Protein AF-A0A842YJS7-F1 (afdb_monomer_lite)

Structure (mmCIF, N/CA/C/O backbone):
data_AF-A0A842YJS7-F1
#
_entry.id   AF-A0A842YJS7-F1
#
loop_
_atom_site.group_PDB
_atom_site.id
_atom_site.type_symbol
_atom_site.label_atom_id
_atom_site.label_alt_id
_atom_site.label_comp_id
_atom_site.label_asym_id
_atom_site.label_entity_id
_atom_site.label_seq_id
_atom_site.pdbx_PDB_ins_code
_atom_site.Cartn_x
_atom_site.Cartn_y
_atom_site.Cartn_z
_atom_site.occupancy
_atom_site.B_iso_or_equiv
_atom_site.auth_seq_id
_atom_site.auth_comp_id
_atom_site.auth_asym_id
_atom_site.auth_atom_id
_atom_site.pdbx_PDB_model_num
ATOM 1 N N . PRO A 1 1 ? -1.637 5.656 -19.787 1.00 61.69 1 PRO A N 1
ATOM 2 C CA . PRO A 1 1 ? -1.629 5.847 -21.258 1.00 61.69 1 PRO A CA 1
ATOM 3 C C . PRO A 1 1 ? -3.018 5.781 -21.948 1.00 61.69 1 PRO A C 1
ATOM 5 O O . PRO A 1 1 ? -3.092 5.383 -23.099 1.00 61.69 1 PRO A O 1
ATOM 8 N N . SER A 1 2 ? -4.132 6.202 -21.321 1.00 63.66 2 SER A N 1
ATOM 9 C CA . SER A 1 2 ? -5.465 6.112 -21.978 1.00 63.66 2 SER A CA 1
ATOM 10 C C . SER A 1 2 ? -5.655 7.046 -23.175 1.00 63.66 2 SER A C 1
ATOM 12 O O . SER A 1 2 ? -6.622 6.888 -23.904 1.00 63.66 2 SER A O 1
ATOM 14 N N . MET A 1 3 ? -4.762 8.022 -23.346 1.00 79.31 3 MET A N 1
ATOM 15 C CA . MET A 1 3 ? -4.783 8.977 -24.457 1.00 79.31 3 MET A CA 1
ATOM 16 C C . MET A 1 3 ? -3.830 8.582 -25.596 1.00 79.31 3 MET A C 1
ATOM 18 O O . MET A 1 3 ? -3.709 9.331 -26.557 1.00 79.31 3 MET A O 1
ATOM 22 N N . MET A 1 4 ? -3.128 7.450 -25.480 1.00 87.06 4 MET A N 1
ATOM 23 C CA . MET A 1 4 ? -2.156 6.988 -26.475 1.00 87.06 4 MET A CA 1
ATOM 24 C C . MET A 1 4 ? -2.766 5.885 -27.329 1.00 87.06 4 MET A C 1
ATOM 26 O O . MET A 1 4 ? -3.434 4.992 -26.806 1.00 87.06 4 MET A O 1
ATOM 30 N N . ASP A 1 5 ? -2.499 5.922 -28.630 1.00 91.44 5 ASP A N 1
ATOM 31 C CA . ASP A 1 5 ? -2.857 4.828 -29.520 1.00 91.44 5 ASP A CA 1
ATOM 32 C C . ASP A 1 5 ? -1.935 3.612 -29.319 1.0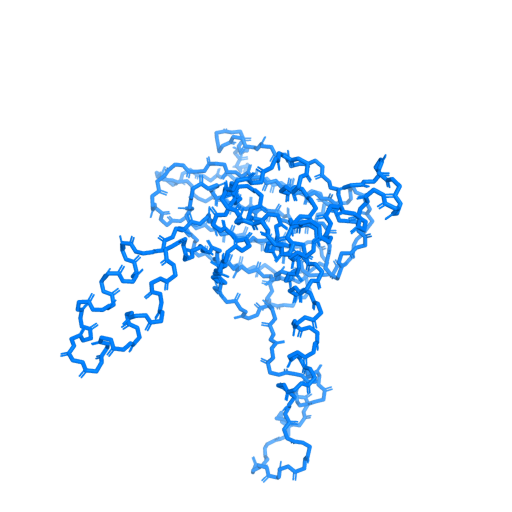0 91.44 5 ASP A C 1
ATOM 34 O O . ASP A 1 5 ? -0.814 3.702 -28.809 1.00 91.44 5 ASP A O 1
ATOM 38 N N . GLU A 1 6 ? -2.414 2.449 -29.750 1.00 91.19 6 GLU A N 1
ATOM 39 C CA . GLU A 1 6 ? -1.717 1.176 -29.579 1.00 91.19 6 GLU A CA 1
ATOM 40 C C . GLU A 1 6 ? -0.332 1.149 -30.245 1.00 91.19 6 GLU A C 1
ATOM 42 O O . GLU A 1 6 ? 0.608 0.567 -29.699 1.00 91.19 6 GLU A O 1
ATOM 47 N N . ARG A 1 7 ? -0.179 1.779 -31.417 1.00 93.00 7 ARG A N 1
ATOM 48 C CA . ARG A 1 7 ? 1.093 1.796 -32.148 1.00 93.00 7 ARG A CA 1
ATOM 49 C C . ARG A 1 7 ? 2.129 2.607 -31.378 1.00 93.00 7 ARG A C 1
ATOM 51 O O . ARG A 1 7 ? 3.265 2.155 -31.252 1.00 93.00 7 ARG A O 1
ATOM 58 N N . THR A 1 8 ? 1.739 3.759 -30.843 1.00 90.75 8 THR A N 1
ATOM 59 C CA . THR A 1 8 ? 2.598 4.593 -29.996 1.00 90.75 8 THR A CA 1
ATOM 60 C C . THR A 1 8 ? 3.054 3.820 -28.762 1.00 90.75 8 THR A C 1
ATOM 62 O O . THR A 1 8 ? 4.254 3.741 -28.497 1.00 90.75 8 THR A O 1
ATOM 65 N N . VAL A 1 9 ? 2.129 3.143 -28.072 1.00 91.31 9 VAL A N 1
ATOM 66 C CA . VAL A 1 9 ? 2.466 2.306 -26.911 1.00 91.31 9 VAL A CA 1
ATOM 67 C C . VAL A 1 9 ? 3.436 1.185 -27.296 1.00 91.31 9 VAL A C 1
ATOM 69 O O . VAL A 1 9 ? 4.464 1.026 -26.642 1.00 91.31 9 VAL A O 1
ATOM 72 N N . ARG A 1 10 ? 3.172 0.438 -28.377 1.00 91.12 10 ARG A N 1
ATOM 73 C CA . ARG A 1 10 ? 4.065 -0.638 -28.844 1.00 91.12 10 ARG A CA 1
ATOM 74 C C . ARG A 1 10 ? 5.460 -0.133 -29.200 1.00 91.12 10 ARG A C 1
ATOM 76 O O . ARG A 1 10 ? 6.440 -0.788 -28.854 1.00 91.12 10 ARG A O 1
ATOM 83 N N . ASN A 1 11 ? 5.554 1.021 -29.854 1.00 91.56 11 ASN A N 1
ATOM 84 C CA . ASN A 1 11 ? 6.838 1.624 -30.198 1.00 91.56 11 ASN A CA 1
ATOM 85 C C . ASN A 1 11 ? 7.625 2.017 -28.946 1.00 91.56 11 ASN A C 1
ATOM 87 O O . ASN A 1 11 ? 8.810 1.709 -28.858 1.00 91.56 11 ASN A O 1
ATOM 91 N N . ILE A 1 12 ? 6.972 2.645 -27.964 1.00 91.12 12 ILE A N 1
ATOM 92 C CA . ILE A 1 12 ? 7.624 3.003 -26.700 1.00 91.12 12 ILE A CA 1
ATOM 93 C C . ILE A 1 12 ? 8.109 1.742 -25.979 1.00 91.12 12 ILE A C 1
ATOM 95 O O . ILE A 1 12 ? 9.259 1.690 -25.555 1.00 91.12 12 ILE A O 1
ATOM 99 N N . ILE A 1 13 ? 7.285 0.692 -25.916 1.00 90.81 13 ILE A N 1
ATOM 100 C CA . ILE A 1 13 ? 7.682 -0.600 -25.337 1.00 90.81 13 ILE A CA 1
ATOM 101 C C . ILE A 1 13 ? 8.908 -1.173 -26.046 1.00 90.81 13 ILE A C 1
ATOM 103 O O . ILE A 1 13 ? 9.869 -1.546 -25.378 1.00 90.81 13 ILE A O 1
ATOM 107 N N . GLY A 1 14 ? 8.894 -1.221 -27.380 1.00 89.62 14 GLY A N 1
ATOM 108 C CA . GLY A 1 14 ? 10.017 -1.726 -28.170 1.00 89.62 14 GLY A CA 1
ATOM 109 C C . GLY A 1 14 ? 11.302 -0.934 -27.929 1.00 89.62 14 GLY A C 1
ATOM 110 O O . GLY A 1 14 ? 12.355 -1.525 -27.712 1.00 89.62 14 GLY A O 1
ATOM 111 N N . ASN A 1 15 ? 11.209 0.395 -27.883 1.00 88.12 15 ASN A N 1
ATOM 112 C CA . ASN A 1 15 ? 12.355 1.267 -27.627 1.00 88.12 15 ASN A CA 1
ATOM 113 C C . ASN A 1 15 ? 12.903 1.102 -26.203 1.00 88.12 15 ASN A C 1
ATOM 115 O O . ASN A 1 15 ? 14.118 1.090 -26.011 1.00 88.12 15 ASN A O 1
ATOM 119 N N . MET A 1 16 ? 12.030 0.919 -25.208 1.00 88.69 16 MET A N 1
ATOM 120 C CA . MET A 1 16 ? 12.446 0.687 -23.822 1.00 88.69 16 MET A CA 1
ATOM 121 C C . MET A 1 16 ? 13.248 -0.610 -23.642 1.00 88.69 16 MET A C 1
ATOM 123 O O . MET A 1 16 ? 14.004 -0.700 -22.684 1.00 88.69 16 MET A O 1
ATOM 127 N N . MET A 1 17 ? 13.136 -1.593 -24.545 1.00 85.50 17 MET A N 1
ATOM 128 C CA . MET A 1 17 ? 13.903 -2.848 -24.452 1.00 85.50 17 MET A CA 1
ATOM 129 C C . MET A 1 17 ? 15.410 -2.662 -24.672 1.00 85.50 17 MET A C 1
ATOM 131 O O . MET A 1 17 ? 16.195 -3.505 -24.250 1.00 85.50 17 MET A O 1
ATOM 135 N N . VAL A 1 18 ? 15.820 -1.587 -25.348 1.00 85.94 18 VAL A N 1
ATOM 136 C CA . VAL A 1 18 ? 17.231 -1.314 -25.681 1.00 85.94 18 VAL A CA 1
ATOM 137 C C . VAL A 1 18 ? 17.772 -0.061 -24.992 1.00 85.94 18 VAL A C 1
ATOM 139 O O . VAL A 1 18 ? 18.934 0.297 -25.181 1.00 85.94 18 VAL A O 1
ATOM 142 N N . LYS A 1 19 ? 16.936 0.618 -24.201 1.00 82.31 19 LYS A N 1
ATOM 143 C CA . LYS A 1 19 ? 17.258 1.875 -23.529 1.00 82.31 19 LYS A CA 1
ATOM 144 C C . LYS A 1 19 ? 17.461 1.637 -22.026 1.00 82.31 19 LYS A C 1
ATOM 146 O O . LYS A 1 19 ? 16.646 0.944 -21.420 1.00 82.31 19 LYS A O 1
ATOM 151 N N . PRO A 1 20 ? 18.488 2.229 -21.391 1.00 77.94 20 PRO A N 1
ATOM 152 C CA . PRO A 1 20 ? 18.634 2.172 -19.939 1.00 77.94 20 PRO A CA 1
ATOM 153 C C . PRO A 1 20 ? 17.402 2.741 -19.219 1.00 77.94 20 PRO A C 1
ATOM 155 O O . PRO A 1 20 ? 16.927 3.829 -19.547 1.00 77.94 20 PRO A O 1
ATOM 158 N N . HIS A 1 21 ? 16.907 2.043 -18.191 1.00 76.19 21 HIS A N 1
ATOM 159 C CA . HIS A 1 21 ? 15.712 2.454 -17.433 1.00 76.19 21 HIS A CA 1
ATOM 160 C C . HIS A 1 21 ? 15.866 3.783 -16.670 1.00 76.19 21 HIS A C 1
ATOM 162 O O . HIS A 1 21 ? 14.875 4.376 -16.245 1.00 76.19 21 HIS A O 1
ATOM 168 N N . GLN A 1 22 ? 17.101 4.261 -16.516 1.00 72.19 22 GLN A N 1
ATOM 169 C CA . GLN A 1 22 ? 17.441 5.514 -15.840 1.00 72.19 22 GLN A CA 1
ATOM 170 C C . GLN A 1 22 ? 17.095 6.744 -16.700 1.00 72.19 22 GLN A C 1
ATOM 172 O O . GLN A 1 22 ? 16.747 7.792 -16.162 1.00 72.19 22 GLN A O 1
ATOM 177 N N . ASP A 1 23 ? 17.097 6.591 -18.030 1.00 81.81 23 ASP A N 1
ATOM 178 C CA . ASP A 1 23 ? 16.984 7.692 -19.000 1.00 81.81 23 ASP A CA 1
ATOM 179 C C . ASP A 1 23 ? 15.566 7.848 -19.575 1.00 81.81 23 ASP A C 1
ATOM 181 O O . ASP A 1 23 ? 15.361 8.437 -20.645 1.00 81.81 23 ASP A O 1
ATOM 185 N N . LEU A 1 24 ? 14.569 7.261 -18.911 1.00 85.06 24 LEU A N 1
ATOM 186 C CA . LEU A 1 24 ? 13.194 7.256 -19.398 1.00 85.06 24 LEU A CA 1
ATOM 187 C C . LEU A 1 24 ? 12.530 8.629 -19.236 1.00 85.06 24 LEU A C 1
ATOM 189 O O . LEU A 1 24 ? 12.589 9.250 -18.172 1.00 85.06 24 LEU A O 1
ATOM 193 N N . SER A 1 25 ? 11.843 9.075 -20.287 1.00 88.56 25 SER A N 1
ATOM 194 C CA . SER A 1 25 ? 10.969 10.247 -20.245 1.00 88.56 25 SER A CA 1
ATOM 195 C C . SER A 1 25 ? 9.771 9.996 -19.323 1.00 88.56 25 SER A C 1
ATOM 197 O O . SER A 1 25 ? 9.425 8.852 -19.026 1.00 88.56 25 SER A O 1
ATOM 199 N N . SER A 1 26 ? 9.075 11.053 -18.898 1.00 85.56 26 SER A N 1
ATOM 200 C CA . SER A 1 26 ? 7.866 10.909 -18.073 1.00 85.56 26 SER A CA 1
ATOM 201 C C . SER A 1 26 ? 6.790 10.043 -18.744 1.00 85.56 26 SER A C 1
ATOM 203 O O . SER A 1 26 ? 6.075 9.306 -18.072 1.00 85.56 26 SER A O 1
ATOM 205 N N . GLU A 1 27 ? 6.690 10.098 -20.073 1.00 87.19 27 GLU A N 1
ATOM 206 C CA . GLU A 1 27 ? 5.759 9.277 -20.849 1.00 87.19 27 GLU A CA 1
ATOM 207 C C . GLU A 1 27 ? 6.151 7.792 -20.824 1.00 87.19 27 GLU A C 1
ATOM 209 O O . GLU A 1 27 ? 5.322 6.919 -20.552 1.00 87.19 27 GLU A O 1
ATOM 214 N N . GLU A 1 28 ? 7.437 7.511 -21.038 1.00 89.00 28 GLU A N 1
ATOM 215 C CA . GLU A 1 28 ? 7.998 6.161 -20.980 1.00 89.00 28 GLU A CA 1
ATOM 216 C C . GLU A 1 28 ? 7.846 5.567 -19.574 1.00 89.00 28 GLU A C 1
ATOM 218 O O . GLU A 1 28 ? 7.410 4.423 -19.436 1.00 89.00 28 GLU A O 1
ATOM 223 N N . LYS A 1 29 ? 8.090 6.358 -18.519 1.00 87.50 29 LYS A N 1
ATOM 224 C CA . LYS A 1 29 ? 7.873 5.945 -17.124 1.00 87.50 29 LYS A CA 1
ATOM 225 C C . LYS A 1 29 ? 6.417 5.584 -16.848 1.00 87.50 29 LYS A C 1
ATOM 227 O O . LYS A 1 29 ? 6.166 4.551 -16.232 1.00 87.50 29 LYS A O 1
ATOM 232 N N . GLN A 1 30 ? 5.449 6.354 -17.355 1.00 87.44 30 GLN A N 1
ATOM 233 C CA . GLN A 1 30 ? 4.025 6.018 -17.213 1.00 87.44 30 GLN A CA 1
ATOM 234 C C . GLN A 1 30 ? 3.665 4.683 -17.876 1.00 87.44 30 GLN A C 1
ATOM 236 O O . GLN A 1 30 ? 2.828 3.935 -17.352 1.00 87.44 30 GLN A O 1
ATOM 241 N N . ILE A 1 31 ? 4.270 4.381 -19.029 1.00 90.44 31 ILE A N 1
ATOM 242 C CA . ILE A 1 31 ? 4.088 3.100 -19.717 1.00 90.44 31 ILE A CA 1
ATOM 243 C C . ILE A 1 31 ? 4.780 1.977 -18.939 1.00 90.44 31 ILE A C 1
ATOM 245 O O . ILE A 1 31 ? 4.143 0.953 -18.696 1.00 90.44 31 ILE A O 1
ATOM 249 N N . GLN A 1 32 ? 6.014 2.177 -18.469 1.00 89.88 32 GLN A N 1
ATOM 250 C CA . GLN A 1 32 ? 6.734 1.215 -17.630 1.00 89.88 32 GLN A CA 1
ATOM 251 C C . GLN A 1 32 ? 5.931 0.863 -16.371 1.00 89.88 32 GLN A C 1
ATOM 253 O O . GLN A 1 32 ? 5.714 -0.312 -16.094 1.00 89.88 32 GLN A O 1
ATOM 258 N N . SER A 1 33 ? 5.399 1.868 -15.673 1.00 89.31 33 SER A N 1
ATOM 259 C CA . SER A 1 33 ? 4.490 1.719 -14.531 1.00 89.31 33 SER A CA 1
ATOM 260 C C . SER A 1 33 ? 3.266 0.852 -14.866 1.00 89.31 33 SER A C 1
ATOM 262 O O . SER A 1 33 ? 2.845 0.005 -14.079 1.00 89.31 33 SER A O 1
ATOM 264 N N . ALA A 1 34 ? 2.666 1.047 -16.047 1.00 90.44 34 ALA A N 1
ATOM 265 C CA . ALA A 1 34 ? 1.511 0.263 -16.485 1.00 90.44 34 ALA A CA 1
ATOM 266 C C . ALA A 1 34 ? 1.870 -1.196 -16.791 1.00 90.44 34 ALA A C 1
ATOM 268 O O . ALA A 1 34 ? 1.122 -2.092 -16.406 1.00 90.44 34 ALA A O 1
ATOM 269 N N . ILE A 1 35 ? 3.018 -1.426 -17.428 1.00 91.50 35 ILE A N 1
ATOM 270 C CA . ILE A 1 35 ? 3.537 -2.771 -17.701 1.00 91.50 35 ILE A CA 1
ATOM 271 C C . ILE A 1 35 ? 3.872 -3.479 -16.394 1.00 91.50 35 ILE A C 1
ATOM 273 O O . ILE A 1 35 ? 3.469 -4.621 -16.214 1.00 91.50 35 ILE A O 1
ATOM 277 N N . ALA A 1 36 ? 4.559 -2.802 -15.472 1.00 92.50 36 ALA A N 1
ATOM 278 C CA . ALA A 1 36 ? 4.919 -3.347 -14.170 1.00 92.50 36 ALA A CA 1
ATOM 279 C C . ALA A 1 36 ? 3.675 -3.785 -13.393 1.00 92.50 36 ALA A C 1
ATOM 281 O O . ALA A 1 36 ? 3.638 -4.906 -12.889 1.00 92.50 36 ALA A O 1
ATOM 282 N N . ARG A 1 37 ? 2.625 -2.949 -13.369 1.00 92.44 37 ARG A N 1
ATOM 283 C CA . ARG A 1 37 ? 1.347 -3.308 -12.741 1.00 92.44 37 ARG A CA 1
ATOM 284 C C . ARG A 1 37 ? 0.781 -4.615 -13.287 1.00 92.44 37 ARG A C 1
ATOM 286 O O . ARG A 1 37 ? 0.440 -5.503 -12.512 1.00 92.44 37 ARG A O 1
ATOM 293 N N . GLU A 1 38 ? 0.697 -4.733 -14.608 1.00 92.94 38 GLU A N 1
ATOM 294 C CA . GLU A 1 38 ? 0.109 -5.908 -15.251 1.00 92.94 38 GLU A CA 1
ATOM 295 C C . GLU A 1 38 ? 0.992 -7.151 -15.107 1.00 92.94 38 GLU A C 1
ATOM 297 O O . GLU A 1 38 ? 0.498 -8.227 -14.777 1.00 92.94 38 GLU A O 1
ATOM 302 N N . ALA A 1 39 ? 2.308 -7.002 -15.264 1.00 94.19 39 ALA A N 1
ATOM 303 C CA . ALA A 1 39 ? 3.264 -8.088 -15.100 1.00 94.19 39 ALA A CA 1
ATOM 304 C C . ALA A 1 39 ? 3.248 -8.650 -13.670 1.00 94.19 39 ALA A C 1
ATOM 306 O O . ALA A 1 39 ? 3.222 -9.867 -13.493 1.00 94.19 39 ALA A O 1
ATOM 307 N N . ILE A 1 40 ? 3.210 -7.784 -12.649 1.00 95.12 40 ILE A N 1
ATOM 308 C CA . ILE A 1 40 ? 3.112 -8.205 -11.245 1.00 95.12 40 ILE A CA 1
ATOM 309 C C . ILE A 1 40 ? 1.764 -8.881 -10.985 1.00 95.12 40 ILE A C 1
ATOM 311 O O . ILE A 1 40 ? 1.737 -9.950 -10.376 1.00 95.12 40 ILE A O 1
ATOM 315 N N . ARG A 1 41 ? 0.658 -8.311 -11.482 1.00 93.62 41 ARG A N 1
ATOM 316 C CA . ARG A 1 41 ? -0.685 -8.895 -11.339 1.00 93.62 41 ARG A CA 1
ATOM 317 C C . ARG A 1 41 ? -0.733 -10.313 -11.913 1.00 93.62 41 ARG A C 1
ATOM 319 O O . ARG A 1 41 ? -1.096 -11.252 -11.208 1.00 93.62 41 ARG A O 1
ATOM 326 N N . MET A 1 42 ? -0.288 -10.484 -13.160 1.00 94.38 42 MET A N 1
ATOM 327 C CA . MET A 1 42 ? -0.182 -11.795 -13.808 1.00 94.38 42 MET A CA 1
ATOM 328 C C . MET A 1 42 ? 0.758 -12.737 -13.048 1.00 94.38 42 MET A C 1
ATOM 330 O O . MET A 1 42 ? 0.465 -13.922 -12.904 1.00 94.38 42 MET A O 1
ATOM 334 N N . GLY A 1 43 ? 1.882 -12.220 -12.548 1.00 93.81 43 GLY A N 1
ATOM 335 C CA . GLY A 1 43 ? 2.839 -12.977 -11.748 1.00 93.81 43 GLY A CA 1
ATOM 336 C C . GLY A 1 43 ? 2.219 -13.534 -10.468 1.00 93.81 43 GLY A C 1
ATOM 337 O O . GLY A 1 43 ? 2.386 -14.718 -10.183 1.00 93.81 43 GLY A O 1
ATOM 338 N N . VAL A 1 44 ? 1.456 -12.722 -9.731 1.00 90.81 44 VAL A N 1
ATOM 339 C CA . VAL A 1 44 ? 0.738 -13.157 -8.524 1.00 90.81 44 VAL A CA 1
ATOM 340 C C . VAL A 1 44 ? -0.337 -14.179 -8.858 1.00 90.81 44 VAL A C 1
ATOM 342 O O . VAL A 1 44 ? -0.420 -15.196 -8.173 1.00 90.81 44 VAL A O 1
ATOM 345 N N . ASP A 1 45 ? -1.135 -13.949 -9.900 1.00 89.81 45 ASP A N 1
ATOM 346 C CA . ASP A 1 45 ? -2.185 -14.887 -10.307 1.00 89.81 45 ASP A CA 1
ATOM 347 C C . ASP A 1 45 ? -1.586 -16.253 -10.676 1.00 89.81 45 ASP A C 1
ATOM 349 O O . ASP A 1 45 ? -2.033 -17.289 -10.178 1.00 89.81 45 ASP A O 1
ATOM 353 N N . ASN A 1 46 ? -0.493 -16.262 -11.442 1.00 90.75 46 ASN A N 1
ATOM 354 C CA . ASN A 1 46 ? 0.253 -17.481 -11.748 1.00 90.75 46 ASN A CA 1
ATOM 355 C C . ASN A 1 46 ? 0.867 -18.110 -10.488 1.00 90.75 46 ASN A C 1
ATOM 357 O O . ASN A 1 46 ? 0.822 -19.330 -10.317 1.00 90.75 46 ASN A O 1
ATOM 361 N N . HIS A 1 47 ? 1.415 -17.305 -9.573 1.00 89.12 47 HIS A N 1
ATOM 362 C CA . HIS A 1 47 ? 1.994 -17.820 -8.335 1.00 89.12 47 HIS A CA 1
ATOM 363 C C . HIS A 1 47 ? 0.930 -18.446 -7.430 1.00 89.12 47 HIS A C 1
ATOM 365 O O . HIS A 1 47 ? 1.206 -19.471 -6.819 1.00 89.12 47 HIS A O 1
ATOM 371 N N . LYS A 1 48 ? -0.304 -17.924 -7.401 1.00 87.88 48 LYS A N 1
ATOM 372 C CA . LYS A 1 48 ? -1.427 -18.539 -6.671 1.00 87.88 48 LYS A CA 1
ATOM 373 C C . LYS A 1 48 ? -1.756 -19.938 -7.189 1.00 87.88 48 LYS A C 1
ATOM 375 O O . LYS A 1 48 ? -2.071 -20.813 -6.384 1.00 87.88 48 LYS A O 1
ATOM 380 N N . VAL A 1 49 ? -1.638 -20.157 -8.502 1.00 85.81 49 VAL A N 1
ATOM 381 C CA . VAL A 1 49 ? -1.819 -21.475 -9.135 1.00 85.81 49 VAL A CA 1
ATOM 382 C C . VAL A 1 49 ? -0.702 -22.441 -8.724 1.00 85.81 49 VAL A C 1
ATOM 384 O O . VAL A 1 49 ? -0.981 -23.591 -8.377 1.00 85.81 49 VAL A O 1
ATOM 387 N N . ILE A 1 50 ? 0.553 -21.979 -8.725 1.00 85.19 50 ILE A N 1
ATOM 388 C CA . ILE A 1 50 ? 1.728 -22.801 -8.382 1.00 85.19 50 ILE A CA 1
ATOM 389 C C . ILE A 1 50 ? 1.777 -23.106 -6.883 1.00 85.19 50 ILE A C 1
ATOM 391 O O . ILE A 1 50 ? 1.915 -24.260 -6.491 1.00 85.19 50 ILE A O 1
ATOM 395 N N . ALA A 1 51 ? 1.624 -22.084 -6.043 1.00 82.06 51 ALA A N 1
ATOM 396 C CA . ALA A 1 51 ? 1.560 -22.175 -4.587 1.00 82.06 51 ALA A CA 1
ATOM 397 C C . ALA A 1 51 ? 0.187 -22.687 -4.112 1.00 82.06 51 ALA A C 1
ATOM 399 O O . ALA A 1 51 ? -0.359 -22.231 -3.105 1.00 82.06 51 ALA A O 1
ATOM 400 N N . SER A 1 52 ? -0.397 -23.622 -4.858 1.00 76.25 52 SER A N 1
ATOM 401 C CA . SER A 1 52 ? -1.552 -24.389 -4.421 1.00 76.25 52 SER A CA 1
ATOM 402 C C . SER A 1 52 ? -1.099 -25.494 -3.467 1.00 76.25 52 SER A C 1
ATOM 404 O O . SER A 1 52 ? 0.020 -26.007 -3.546 1.00 76.25 52 SER A O 1
ATOM 406 N N . ARG A 1 53 ? -1.953 -25.858 -2.505 1.00 62.38 53 ARG A N 1
ATOM 407 C CA . ARG A 1 53 ? -1.663 -27.010 -1.640 1.00 62.38 53 ARG A CA 1
ATOM 408 C C . ARG A 1 53 ? -1.630 -28.285 -2.492 1.00 62.38 53 ARG A C 1
ATOM 410 O O . ARG A 1 53 ? -2.457 -28.446 -3.390 1.00 62.38 53 ARG A O 1
ATOM 417 N N . LEU A 1 54 ? -0.698 -29.198 -2.192 1.00 57.69 54 LEU A N 1
ATOM 418 C CA . LEU A 1 54 ? -0.601 -30.505 -2.855 1.00 57.69 54 LEU A CA 1
ATOM 419 C C . LEU A 1 54 ? -1.965 -31.209 -2.819 1.00 57.69 54 LEU A C 1
ATOM 421 O O . LEU A 1 54 ? -2.470 -31.562 -1.751 1.00 57.69 54 LEU A O 1
ATOM 425 N N . LYS A 1 55 ? -2.561 -31.434 -3.993 1.00 53.34 55 LYS A N 1
ATOM 426 C CA . LYS A 1 55 ? -3.774 -32.243 -4.126 1.00 53.34 55 LYS A CA 1
ATOM 427 C C . LYS A 1 55 ? -3.415 -33.700 -3.802 1.00 53.34 55 LYS A C 1
ATOM 429 O O . LYS A 1 55 ? -2.740 -34.342 -4.596 1.00 53.34 55 LYS A O 1
ATOM 434 N N . GLY A 1 56 ? -3.852 -34.212 -2.646 1.00 53.06 56 GLY A N 1
ATOM 435 C CA . GLY A 1 56 ? -3.779 -35.647 -2.320 1.00 53.06 56 GLY A CA 1
ATOM 436 C C . GLY A 1 56 ? -2.863 -36.077 -1.167 1.00 53.06 56 GLY A C 1
ATOM 437 O O . GLY A 1 56 ? -2.740 -37.277 -0.941 1.00 53.06 56 GLY A O 1
ATOM 438 N N . VAL A 1 57 ? -2.252 -35.164 -0.404 1.00 49.50 57 VAL A N 1
ATOM 439 C CA . VAL A 1 57 ? -1.518 -35.556 0.817 1.00 49.50 57 VAL A CA 1
ATOM 440 C C . VAL A 1 57 ? -2.511 -35.759 1.967 1.00 49.50 57 VAL A C 1
ATOM 442 O O . VAL A 1 57 ? -3.198 -34.825 2.381 1.00 49.50 57 VAL A O 1
ATOM 445 N N . VAL A 1 58 ? -2.602 -36.991 2.472 1.00 46.66 58 VAL A N 1
ATOM 446 C CA . VAL A 1 58 ? -3.368 -37.335 3.677 1.00 46.66 58 VAL A CA 1
ATOM 447 C C . VAL A 1 58 ? -2.534 -36.929 4.892 1.00 46.66 58 VAL A C 1
ATOM 449 O O . VAL A 1 58 ? -1.611 -37.638 5.273 1.00 46.66 58 VAL A O 1
ATOM 452 N N . LEU A 1 59 ? -2.822 -35.763 5.465 1.00 50.88 59 LEU A N 1
ATOM 453 C CA . LEU A 1 59 ? -2.335 -35.380 6.793 1.00 50.88 59 LEU A CA 1
ATOM 454 C C . LEU A 1 59 ? -3.341 -35.887 7.839 1.00 50.88 59 LEU A C 1
ATOM 456 O O . LEU A 1 59 ? -4.545 -35.854 7.574 1.00 50.88 59 LEU A O 1
ATOM 460 N N . ASP A 1 60 ? -2.848 -36.395 8.974 1.00 47.94 60 ASP A N 1
ATOM 461 C CA . ASP A 1 60 ? -3.653 -36.895 10.101 1.00 47.94 60 ASP A CA 1
ATOM 462 C C . ASP A 1 60 ? -4.739 -35.882 10.495 1.00 47.94 60 ASP A C 1
ATOM 464 O O . ASP A 1 60 ? -4.461 -34.694 10.656 1.00 47.94 60 ASP A O 1
ATOM 468 N N . ARG A 1 61 ? -5.999 -36.334 10.569 1.00 55.47 61 ARG A N 1
ATOM 469 C CA . ARG A 1 61 ? -7.175 -35.453 10.444 1.00 55.47 61 ARG A CA 1
ATOM 470 C C . ARG A 1 61 ? -7.881 -35.173 11.769 1.00 55.47 61 ARG A C 1
ATOM 472 O O . ARG A 1 61 ? -8.321 -36.108 12.438 1.00 55.47 61 ARG A O 1
ATOM 479 N N . THR A 1 62 ? -8.165 -33.895 12.034 1.00 60.53 62 THR A N 1
ATOM 480 C CA . THR A 1 62 ? -9.358 -33.475 12.791 1.00 60.53 62 THR A CA 1
ATOM 481 C C . THR A 1 62 ? -10.432 -32.921 11.841 1.00 60.53 62 THR A C 1
ATOM 483 O O . THR A 1 62 ? -10.125 -32.447 10.748 1.00 60.53 62 THR A O 1
ATOM 486 N N . LEU A 1 63 ? -11.717 -33.006 12.217 1.00 56.84 63 LEU A N 1
ATOM 487 C CA . LEU A 1 63 ? -12.848 -32.551 11.383 1.00 56.84 63 LEU A CA 1
ATOM 488 C C . LEU A 1 63 ? -12.765 -31.057 11.014 1.00 56.84 63 LEU A C 1
ATOM 490 O O . LEU A 1 63 ? -13.223 -30.682 9.938 1.00 56.84 63 LEU A O 1
ATOM 494 N N . SER A 1 64 ? -12.163 -30.224 11.869 1.00 57.53 64 SER A N 1
ATOM 495 C CA . SER A 1 64 ? -11.975 -28.789 11.609 1.00 57.53 64 SER A CA 1
ATOM 496 C C . SER A 1 64 ? -11.037 -28.522 10.432 1.00 57.53 64 SER A C 1
ATOM 498 O O . SER A 1 64 ? -11.341 -27.679 9.590 1.00 57.53 64 SER A O 1
ATOM 500 N N . ASP A 1 65 ? -9.954 -29.294 10.309 1.00 55.50 65 ASP A N 1
ATOM 501 C CA . ASP A 1 65 ? -8.955 -29.098 9.252 1.00 55.50 65 ASP A CA 1
ATOM 502 C C . ASP A 1 65 ? -9.539 -29.344 7.853 1.00 55.50 65 ASP A C 1
ATOM 504 O O . ASP A 1 65 ? -9.106 -28.734 6.877 1.00 55.50 65 ASP A O 1
ATOM 508 N N . MET A 1 66 ? -10.558 -30.207 7.748 1.00 53.62 66 MET A N 1
ATOM 509 C CA . MET A 1 66 ? -11.229 -30.519 6.482 1.00 53.62 66 MET A CA 1
ATOM 510 C C . MET A 1 66 ? -12.109 -29.371 5.967 1.00 53.62 66 MET A C 1
ATOM 512 O O . MET A 1 66 ? -12.239 -29.216 4.752 1.00 53.62 66 MET A O 1
ATOM 516 N N . PHE A 1 67 ? -12.702 -28.566 6.855 1.00 54.81 67 PHE A N 1
ATOM 517 C CA . PHE A 1 67 ? -13.524 -27.417 6.456 1.00 54.81 67 PHE A CA 1
ATOM 518 C C . PHE A 1 67 ? -12.664 -26.234 5.997 1.00 54.81 67 PHE A C 1
ATOM 520 O O . PHE A 1 67 ? -12.962 -25.638 4.962 1.00 54.81 67 PHE A O 1
ATOM 527 N N . ASP A 1 68 ? -11.555 -25.955 6.685 1.00 53.22 68 ASP A N 1
ATOM 528 C CA . ASP A 1 68 ? -10.618 -24.895 6.288 1.00 53.22 68 ASP A CA 1
ATOM 529 C C . ASP A 1 68 ? -9.937 -25.200 4.941 1.00 53.22 68 ASP A C 1
ATOM 531 O O . ASP A 1 68 ? -9.662 -24.299 4.145 1.00 53.22 68 ASP A O 1
ATOM 535 N N . GLN A 1 69 ? -9.707 -26.482 4.635 1.00 46.53 69 GLN A N 1
ATOM 536 C CA . GLN A 1 69 ? -9.084 -26.920 3.381 1.00 46.53 69 GLN A CA 1
ATOM 537 C C . GLN A 1 69 ? -9.984 -26.742 2.146 1.00 46.53 69 GLN A C 1
ATOM 539 O O . GLN A 1 69 ? -9.470 -26.683 1.029 1.00 46.53 69 GLN A O 1
ATOM 544 N N . ALA A 1 70 ? -11.306 -26.652 2.325 1.00 52.38 70 ALA A N 1
ATOM 545 C CA . ALA A 1 70 ? -12.253 -26.428 1.234 1.00 52.38 70 ALA A CA 1
ATOM 546 C C . ALA A 1 70 ? -12.332 -24.954 0.791 1.00 52.38 70 ALA A C 1
ATOM 548 O O . ALA A 1 70 ? -12.840 -24.678 -0.295 1.00 52.38 70 ALA A O 1
ATOM 549 N N . LEU A 1 71 ? -11.850 -24.016 1.616 1.00 54.12 71 LEU A N 1
ATOM 550 C CA . LEU A 1 71 ? -12.121 -22.584 1.453 1.00 54.12 71 LEU A CA 1
ATOM 551 C C . LEU A 1 71 ? -11.025 -21.805 0.706 1.00 54.12 71 LEU A C 1
ATOM 553 O O . LEU A 1 71 ? -11.356 -20.860 -0.003 1.00 54.12 71 LEU A O 1
ATOM 557 N N . GLU A 1 72 ? -9.747 -22.192 0.796 1.00 59.50 72 GLU A N 1
ATOM 558 C CA . GLU A 1 72 ? -8.634 -21.397 0.239 1.00 59.50 72 GLU A CA 1
ATOM 559 C C . GLU A 1 72 ? -7.747 -22.227 -0.718 1.00 59.50 72 GLU A C 1
ATOM 561 O O . GLU A 1 72 ? -6.949 -23.059 -0.273 1.00 59.50 72 GLU A O 1
ATOM 566 N N . PRO A 1 73 ? -7.846 -22.024 -2.049 1.00 69.38 73 PRO A N 1
ATOM 567 C CA . PRO A 1 73 ? -7.175 -22.859 -3.055 1.00 69.38 73 PRO A CA 1
ATOM 568 C C . PRO A 1 73 ? -5.654 -22.641 -3.146 1.00 69.38 73 PRO A C 1
ATOM 570 O O . PRO A 1 73 ? -4.958 -23.394 -3.832 1.00 69.38 73 PRO A O 1
ATOM 573 N N . THR A 1 74 ? -5.123 -21.622 -2.469 1.00 82.00 74 THR A N 1
ATOM 574 C CA . THR A 1 74 ? -3.720 -21.205 -2.531 1.00 82.00 74 THR A CA 1
ATOM 575 C C . THR A 1 74 ? -3.169 -20.902 -1.138 1.00 82.00 74 THR A C 1
ATOM 577 O O . THR A 1 74 ? -3.901 -20.522 -0.229 1.00 82.00 74 THR A O 1
ATOM 580 N N . LEU A 1 75 ? -1.856 -21.062 -0.961 1.00 83.19 75 LEU A N 1
ATOM 581 C CA . LEU A 1 75 ? -1.143 -20.640 0.248 1.00 83.19 75 LEU A CA 1
ATOM 582 C C . LEU A 1 75 ? -0.980 -19.114 0.334 1.00 83.19 75 LEU A C 1
ATOM 584 O O . LEU A 1 75 ? -0.651 -18.594 1.400 1.00 83.19 75 LEU A O 1
ATOM 588 N N . ILE A 1 76 ? -1.201 -18.396 -0.770 1.00 86.50 76 ILE A N 1
ATOM 589 C CA . ILE A 1 76 ? -1.065 -16.941 -0.840 1.00 86.50 76 ILE A CA 1
ATOM 590 C C . ILE A 1 76 ? -2.373 -16.284 -0.406 1.00 86.50 76 ILE A C 1
ATOM 592 O O . ILE A 1 76 ? -3.326 -16.197 -1.180 1.00 86.50 76 ILE A O 1
ATOM 596 N N . ASN A 1 77 ? -2.394 -15.749 0.810 1.00 90.00 77 ASN A N 1
ATOM 597 C CA . ASN A 1 77 ? -3.550 -15.050 1.353 1.00 90.00 77 ASN A CA 1
ATOM 598 C C . ASN A 1 77 ? -3.203 -13.581 1.627 1.00 90.00 77 ASN A C 1
ATOM 600 O O . ASN A 1 77 ? -2.506 -13.282 2.594 1.00 90.00 77 ASN A O 1
ATOM 604 N N . MET A 1 78 ? -3.723 -12.671 0.796 1.00 92.25 78 MET A N 1
ATOM 605 C CA . MET A 1 78 ? -3.445 -11.235 0.923 1.00 92.25 78 MET A CA 1
ATOM 606 C C . MET A 1 78 ? -3.970 -10.634 2.226 1.00 92.25 78 MET A C 1
ATOM 608 O O . MET A 1 78 ? -3.336 -9.726 2.739 1.00 92.25 78 MET A O 1
ATOM 612 N N . MET A 1 79 ? -5.054 -11.169 2.803 1.00 94.12 79 MET A N 1
ATOM 613 C CA . MET A 1 79 ? -5.602 -10.713 4.091 1.00 94.12 79 MET A CA 1
ATOM 614 C C . MET A 1 79 ? -4.634 -10.969 5.249 1.00 94.12 79 MET A C 1
ATOM 616 O O . MET A 1 79 ? -4.657 -10.276 6.262 1.00 94.12 79 MET A O 1
ATOM 620 N N . ARG A 1 80 ? -3.775 -11.984 5.109 1.00 91.69 80 ARG A N 1
ATOM 621 C CA . ARG A 1 80 ? -2.773 -12.363 6.111 1.00 91.69 80 ARG A CA 1
ATOM 622 C C . ARG A 1 80 ? -1.371 -11.842 5.788 1.00 91.69 80 ARG A C 1
ATOM 624 O O . ARG A 1 80 ? -0.466 -12.028 6.603 1.00 91.69 80 ARG A O 1
ATOM 631 N N . THR A 1 81 ? -1.175 -11.218 4.628 1.00 94.44 81 THR A N 1
ATOM 632 C CA . THR A 1 81 ? 0.110 -10.647 4.219 1.00 94.44 81 THR A CA 1
ATOM 633 C C . THR A 1 81 ? 0.354 -9.344 4.972 1.00 94.44 81 THR A C 1
ATOM 635 O O . THR A 1 81 ? -0.248 -8.315 4.682 1.00 94.44 81 THR A O 1
ATOM 638 N N . GLN A 1 82 ? 1.270 -9.388 5.937 1.00 94.75 82 GLN A N 1
ATOM 639 C CA . GLN A 1 82 ? 1.586 -8.238 6.792 1.00 94.75 82 GLN A CA 1
ATOM 640 C C . GLN A 1 82 ? 2.567 -7.260 6.144 1.00 94.75 82 GLN A C 1
ATOM 642 O O . GLN A 1 82 ? 2.623 -6.105 6.547 1.00 94.75 82 GLN A O 1
ATOM 647 N N . LEU A 1 83 ? 3.351 -7.715 5.164 1.00 95.19 83 LEU A N 1
ATOM 648 C CA . LEU A 1 83 ? 4.438 -6.934 4.589 1.00 95.19 83 LEU A CA 1
ATOM 649 C C . LEU A 1 83 ? 4.624 -7.256 3.106 1.00 95.19 83 LEU A C 1
ATOM 651 O O . LEU A 1 83 ? 4.612 -8.419 2.702 1.00 95.19 83 LEU A O 1
ATOM 655 N N . VAL A 1 84 ? 4.837 -6.211 2.312 1.00 96.88 84 VAL A N 1
ATOM 656 C CA . VAL A 1 84 ? 5.167 -6.272 0.887 1.00 96.88 84 VAL A CA 1
ATOM 657 C C . VAL A 1 84 ? 6.391 -5.402 0.630 1.00 96.88 84 VAL A C 1
ATOM 659 O O . VAL A 1 84 ? 6.443 -4.258 1.076 1.00 96.88 84 VAL A O 1
ATOM 662 N N . ILE A 1 85 ? 7.352 -5.924 -0.135 1.00 95.81 85 ILE A N 1
ATOM 663 C CA . ILE A 1 85 ? 8.535 -5.178 -0.582 1.00 95.81 85 ILE A CA 1
ATOM 664 C C . ILE A 1 85 ? 8.531 -5.110 -2.110 1.00 95.81 85 ILE A C 1
ATOM 666 O O . ILE A 1 85 ? 8.614 -6.142 -2.776 1.00 95.81 85 ILE A O 1
ATOM 670 N N . GLY A 1 86 ? 8.448 -3.902 -2.665 1.00 95.19 86 GLY A N 1
ATOM 671 C CA . GLY A 1 86 ? 8.700 -3.643 -4.080 1.00 95.19 86 GLY A CA 1
ATOM 672 C C . GLY A 1 86 ? 10.201 -3.619 -4.357 1.00 95.19 86 GLY A C 1
ATOM 673 O O . GLY A 1 86 ? 10.942 -2.877 -3.719 1.00 95.19 86 GLY A O 1
ATOM 674 N N . LYS A 1 87 ? 10.662 -4.440 -5.300 1.00 92.38 87 LYS A N 1
ATOM 675 C CA . LYS A 1 87 ? 12.078 -4.571 -5.661 1.00 92.38 87 LYS A CA 1
ATOM 676 C C . LYS A 1 87 ? 12.247 -4.641 -7.176 1.00 92.38 87 LYS A C 1
ATOM 678 O O . LYS A 1 87 ? 11.404 -5.217 -7.864 1.00 92.38 87 LYS A O 1
ATOM 683 N N . GLY A 1 88 ? 13.373 -4.131 -7.667 1.00 88.94 88 GLY A N 1
ATOM 684 C CA . GLY A 1 88 ? 13.803 -4.239 -9.057 1.00 88.94 88 GLY A CA 1
ATOM 685 C C . GLY A 1 88 ? 13.641 -2.934 -9.824 1.00 88.94 88 GLY A C 1
ATOM 686 O O . GLY A 1 88 ? 13.074 -1.960 -9.331 1.00 88.94 88 GLY A O 1
ATOM 687 N N . ASP A 1 89 ? 14.129 -2.932 -11.060 1.00 85.19 89 ASP A N 1
ATOM 688 C CA . ASP A 1 89 ? 14.275 -1.732 -11.894 1.00 85.19 89 ASP A CA 1
ATOM 689 C C . ASP A 1 89 ? 12.952 -0.995 -12.142 1.00 85.19 89 ASP A C 1
ATOM 691 O O . ASP A 1 89 ? 12.936 0.219 -12.331 1.00 85.19 89 ASP A O 1
ATOM 695 N N . ALA A 1 90 ? 11.829 -1.720 -12.079 1.00 85.06 90 ALA A N 1
ATOM 696 C CA . ALA A 1 90 ? 10.487 -1.156 -12.179 1.00 85.06 90 ALA A CA 1
ATOM 697 C C . ALA A 1 90 ? 10.136 -0.183 -11.041 1.00 85.06 90 ALA A C 1
ATOM 699 O O . ALA A 1 90 ? 9.227 0.617 -11.217 1.00 85.06 90 ALA A O 1
ATOM 700 N N . PHE A 1 91 ? 10.825 -0.251 -9.898 1.00 90.88 91 PHE A N 1
ATOM 701 C CA . PHE A 1 91 ? 10.636 0.654 -8.760 1.00 90.88 91 PHE A CA 1
ATOM 702 C C . PHE A 1 91 ? 11.758 1.693 -8.647 1.00 90.88 91 PHE A C 1
ATOM 704 O O . PHE A 1 91 ? 11.520 2.787 -8.151 1.00 90.88 91 PHE A O 1
ATOM 711 N N . GLN A 1 92 ? 12.964 1.396 -9.142 1.00 87.38 92 GLN A N 1
ATOM 712 C CA . GLN A 1 92 ? 14.112 2.312 -9.061 1.00 87.38 92 GLN A CA 1
ATOM 713 C C . GLN A 1 92 ? 13.925 3.602 -9.870 1.00 87.38 92 GLN A C 1
ATOM 715 O O . GLN A 1 92 ? 14.412 4.660 -9.483 1.00 87.38 92 GLN A O 1
ATOM 720 N N . SE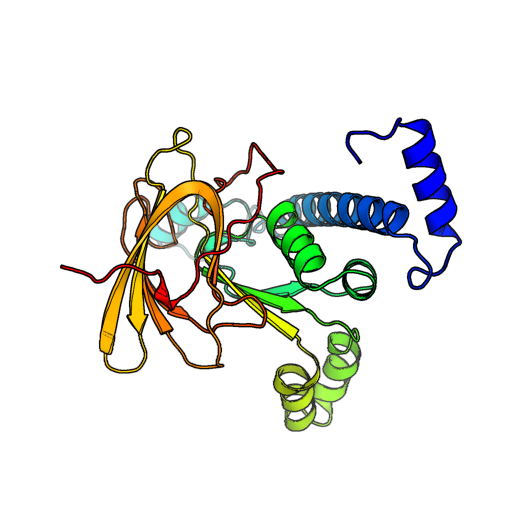R A 1 93 ? 13.247 3.514 -11.017 1.00 82.19 93 SER A N 1
ATOM 721 C CA . SER A 1 93 ? 13.041 4.649 -11.926 1.00 82.19 93 SER A CA 1
ATOM 722 C C . SER A 1 93 ? 11.821 5.512 -11.575 1.00 82.19 93 SER A C 1
ATOM 724 O O . SER A 1 93 ? 11.626 6.568 -12.195 1.00 82.19 93 SER A O 1
ATOM 726 N N . GLN A 1 94 ? 11.004 5.056 -10.621 1.00 87.56 94 GLN A N 1
ATOM 727 C CA . GLN A 1 94 ? 9.702 5.617 -10.261 1.00 87.56 94 GLN A CA 1
ATOM 728 C C . GLN A 1 94 ? 9.797 6.441 -8.976 1.00 87.56 94 GLN A C 1
ATOM 730 O O . GLN A 1 94 ? 10.650 6.194 -8.122 1.00 87.56 94 GLN A O 1
ATOM 735 N N . THR A 1 95 ? 8.893 7.403 -8.800 1.00 90.94 95 THR A N 1
ATOM 736 C CA . THR A 1 95 ? 8.745 8.061 -7.497 1.00 90.94 95 THR A CA 1
ATOM 737 C C . THR A 1 95 ? 8.146 7.106 -6.459 1.00 90.94 95 THR A C 1
ATOM 739 O O . THR A 1 95 ? 7.658 6.013 -6.770 1.00 90.94 95 THR A O 1
ATOM 742 N N . VAL A 1 96 ? 8.160 7.528 -5.195 1.00 92.44 96 VAL A N 1
ATOM 743 C CA . VAL A 1 96 ? 7.538 6.791 -4.087 1.00 92.44 96 VAL A CA 1
ATOM 744 C C . VAL A 1 96 ? 6.030 6.618 -4.311 1.00 92.44 96 VAL A C 1
ATOM 746 O O . VAL A 1 96 ? 5.487 5.539 -4.083 1.00 92.44 96 VAL A O 1
ATOM 749 N N . GLU A 1 97 ? 5.354 7.650 -4.810 1.00 92.50 97 GLU A N 1
ATOM 750 C CA . GLU A 1 97 ? 3.923 7.642 -5.112 1.00 92.50 97 GLU A CA 1
ATOM 751 C C . GLU A 1 97 ? 3.606 6.736 -6.305 1.00 92.50 97 GLU A C 1
ATOM 753 O O . GLU A 1 97 ? 2.664 5.946 -6.252 1.00 92.50 97 GLU A O 1
ATOM 758 N N . GLU A 1 98 ? 4.407 6.804 -7.371 1.00 91.94 98 GLU A N 1
ATOM 759 C CA . GLU A 1 98 ? 4.265 5.920 -8.533 1.00 91.94 98 GLU A CA 1
ATOM 760 C C . GLU A 1 98 ? 4.454 4.452 -8.130 1.00 91.94 98 GLU A C 1
ATOM 762 O O . GLU A 1 98 ? 3.638 3.596 -8.481 1.00 91.94 98 GLU A O 1
ATOM 767 N N . SER A 1 99 ? 5.471 4.174 -7.313 1.00 95.19 99 SER A N 1
ATOM 768 C CA . SER A 1 99 ? 5.743 2.847 -6.757 1.00 95.19 99 SER A CA 1
ATOM 769 C C . SER A 1 99 ? 4.606 2.338 -5.870 1.00 95.19 99 SER A C 1
ATOM 771 O O . SER A 1 99 ? 4.203 1.180 -6.002 1.00 95.19 99 SER A O 1
ATOM 773 N N . LEU A 1 100 ? 4.040 3.196 -5.011 1.00 95.81 100 LEU A N 1
ATOM 774 C CA . LEU A 1 100 ? 2.852 2.864 -4.224 1.00 95.81 100 LEU A CA 1
ATOM 775 C C . LEU A 1 100 ? 1.706 2.428 -5.144 1.00 95.81 100 LEU A C 1
ATOM 777 O O . LEU A 1 100 ? 1.109 1.374 -4.925 1.00 95.81 100 LEU A O 1
ATOM 781 N N . MET A 1 101 ? 1.423 3.201 -6.195 1.00 94.44 101 MET A N 1
ATOM 782 C CA . MET A 1 101 ? 0.354 2.873 -7.139 1.00 94.44 101 MET A CA 1
ATOM 783 C C . MET A 1 101 ? 0.617 1.562 -7.881 1.00 94.44 101 MET A C 1
ATOM 785 O O . MET A 1 101 ? -0.316 0.789 -8.092 1.00 94.44 101 MET A O 1
ATOM 789 N N . ILE A 1 102 ? 1.871 1.270 -8.247 1.00 95.06 102 ILE A N 1
ATOM 790 C CA . ILE A 1 102 ? 2.236 -0.032 -8.817 1.00 95.06 102 ILE A CA 1
ATOM 791 C C . ILE A 1 102 ? 1.857 -1.155 -7.847 1.00 95.06 102 ILE A C 1
ATOM 793 O O . ILE A 1 102 ? 1.162 -2.088 -8.253 1.00 95.06 102 ILE A O 1
ATOM 797 N N . LEU A 1 103 ? 2.270 -1.067 -6.579 1.00 96.62 103 LEU A N 1
ATOM 798 C CA . LEU A 1 103 ? 2.013 -2.105 -5.575 1.00 96.62 103 LEU A CA 1
ATOM 799 C C . LEU A 1 103 ? 0.515 -2.286 -5.296 1.00 96.62 103 LEU A C 1
ATOM 801 O O . LEU A 1 103 ? 0.021 -3.412 -5.341 1.00 96.62 103 LEU A O 1
ATOM 805 N N . LEU A 1 104 ? -0.221 -1.200 -5.047 1.00 95.94 104 LEU A N 1
ATOM 806 C CA . LEU A 1 104 ? -1.641 -1.271 -4.688 1.00 95.94 104 LEU A CA 1
ATOM 807 C C . LEU A 1 104 ? -2.518 -1.824 -5.817 1.00 95.94 104 LEU A C 1
ATOM 809 O O . LEU A 1 104 ? -3.450 -2.589 -5.555 1.00 95.94 104 LEU A O 1
ATOM 813 N N . ASP A 1 105 ? -2.244 -1.426 -7.059 1.00 94.50 105 ASP A N 1
ATOM 814 C CA . ASP A 1 105 ? -3.069 -1.804 -8.209 1.00 94.50 105 ASP A CA 1
ATOM 815 C C . ASP A 1 105 ? -2.750 -3.220 -8.703 1.00 94.50 105 ASP A C 1
ATOM 817 O O . ASP A 1 105 ? -3.634 -3.913 -9.209 1.00 94.50 105 ASP A O 1
ATOM 821 N N . SER A 1 106 ? -1.497 -3.659 -8.559 1.00 94.19 106 SER A N 1
ATOM 822 C CA . SER A 1 106 ? -1.074 -4.990 -9.003 1.00 94.19 106 SER A CA 1
ATOM 823 C C . SER A 1 106 ? -1.361 -6.082 -7.981 1.00 94.19 106 SER A C 1
ATOM 825 O O . SER A 1 106 ? -1.915 -7.121 -8.339 1.00 94.19 106 SER A O 1
ATOM 827 N N . LEU A 1 107 ? -1.008 -5.852 -6.712 1.00 94.88 107 LEU A N 1
ATOM 828 C CA . LEU A 1 107 ? -1.118 -6.856 -5.652 1.00 94.88 107 LEU A CA 1
ATOM 829 C C . LEU A 1 107 ? -2.495 -6.866 -5.003 1.00 94.88 107 LEU A C 1
ATOM 831 O O . LEU A 1 107 ? -2.920 -7.913 -4.517 1.00 94.88 107 LEU A O 1
ATOM 835 N N . GLN A 1 108 ? -3.172 -5.714 -4.999 1.00 94.81 108 GLN A N 1
ATOM 836 C CA . GLN A 1 108 ? -4.465 -5.529 -4.347 1.00 94.81 108 GLN A CA 1
ATOM 837 C C . GLN A 1 108 ? -4.464 -6.056 -2.900 1.00 94.81 108 GLN A C 1
ATOM 839 O O . GLN A 1 108 ? -5.231 -6.974 -2.588 1.00 94.81 108 GLN A O 1
ATOM 844 N N . PRO A 1 109 ? -3.581 -5.530 -2.025 1.00 95.75 109 PRO A N 1
ATOM 845 C CA . PRO A 1 109 ? -3.504 -5.989 -0.644 1.00 95.75 109 PRO A CA 1
ATOM 846 C C . PRO A 1 109 ? -4.858 -5.824 0.057 1.00 95.75 109 PRO A C 1
ATOM 848 O O . PRO A 1 109 ? -5.653 -4.946 -0.286 1.00 95.75 109 PRO A O 1
ATOM 851 N N . THR A 1 110 ? -5.113 -6.681 1.040 1.00 96.56 110 THR A N 1
ATOM 852 C CA . THR A 1 110 ? -6.318 -6.649 1.879 1.00 96.56 110 THR A CA 1
ATOM 853 C C . THR A 1 110 ? -5.915 -6.760 3.340 1.00 96.56 110 THR A C 1
ATOM 855 O O . THR A 1 110 ? -4.926 -7.417 3.643 1.00 96.56 110 THR A O 1
ATOM 858 N N . GLY A 1 111 ? -6.696 -6.187 4.249 1.00 97.12 111 GLY A N 1
ATOM 859 C CA . GLY A 1 111 ? -6.347 -6.138 5.665 1.00 97.12 111 GLY A CA 1
ATOM 860 C C . GLY A 1 111 ? -5.399 -4.980 5.958 1.00 97.12 111 GLY A C 1
ATOM 861 O O . GLY A 1 111 ? -5.590 -3.876 5.444 1.00 97.12 111 GLY A O 1
ATOM 862 N N . VAL A 1 112 ? -4.401 -5.236 6.801 1.00 97.81 112 VAL A N 1
ATOM 863 C CA 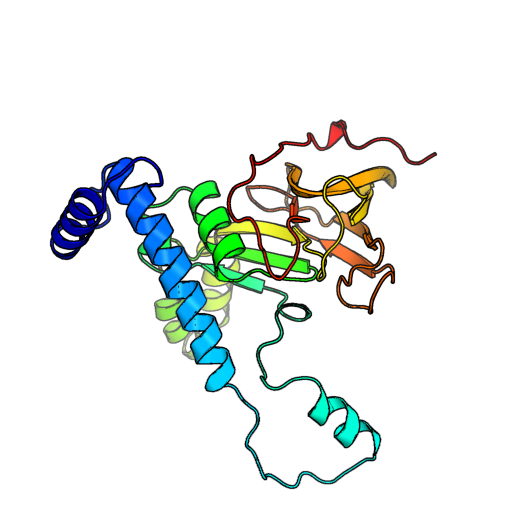. VAL A 1 112 ? -3.382 -4.262 7.206 1.00 97.81 112 VAL A CA 1
ATOM 864 C C . VAL A 1 112 ? -2.015 -4.760 6.745 1.00 97.81 112 VAL A C 1
ATOM 866 O O . VAL A 1 112 ? -1.540 -5.796 7.211 1.00 97.81 112 VAL A O 1
ATOM 869 N N . THR A 1 113 ? -1.386 -4.024 5.830 1.00 97.94 113 THR A N 1
ATOM 870 C CA . THR A 1 113 ? -0.143 -4.433 5.163 1.00 97.94 113 THR A CA 1
ATOM 871 C C . THR A 1 113 ? 0.853 -3.281 5.125 1.00 97.94 113 THR A C 1
ATOM 873 O O . THR A 1 113 ? 0.564 -2.212 4.592 1.00 97.94 113 THR A O 1
ATOM 876 N N . GLU A 1 114 ? 2.058 -3.498 5.638 1.00 97.25 114 GLU A N 1
ATOM 877 C CA . GLU A 1 114 ? 3.168 -2.561 5.494 1.00 97.25 114 GLU A CA 1
ATOM 878 C C . GLU A 1 114 ? 3.783 -2.656 4.093 1.00 97.25 114 GLU A C 1
ATOM 880 O O . GLU A 1 114 ? 4.058 -3.746 3.584 1.00 97.25 114 GLU A O 1
ATOM 885 N N . LEU A 1 115 ? 4.018 -1.504 3.468 1.00 97.69 115 LEU A N 1
ATOM 886 C CA . LEU A 1 115 ? 4.586 -1.408 2.128 1.00 97.69 115 LEU A CA 1
ATOM 887 C C . LEU A 1 115 ? 5.990 -0.811 2.191 1.00 97.69 115 LEU A C 1
ATOM 889 O O . LEU A 1 115 ? 6.191 0.276 2.735 1.00 97.69 115 LEU A O 1
ATOM 893 N N . TYR A 1 116 ? 6.947 -1.507 1.589 1.00 96.56 116 TYR A N 1
ATOM 894 C CA . TYR A 1 116 ? 8.351 -1.118 1.516 1.00 96.56 116 TYR A CA 1
ATOM 895 C C . TYR A 1 116 ? 8.859 -1.126 0.077 1.00 96.56 116 TYR A C 1
ATOM 897 O O . TYR A 1 116 ? 8.301 -1.813 -0.780 1.00 96.56 116 TYR A O 1
ATOM 905 N N . LEU A 1 117 ? 9.966 -0.427 -0.166 1.00 96.12 117 LEU A N 1
ATOM 906 C CA . LEU A 1 117 ? 10.796 -0.593 -1.357 1.00 96.12 117 LEU A CA 1
ATOM 907 C C . LEU A 1 117 ? 12.209 -1.046 -0.973 1.00 96.12 117 LEU A C 1
ATOM 909 O O . LEU A 1 117 ? 12.725 -0.640 0.064 1.00 96.12 117 LEU A O 1
ATOM 913 N N . ASP A 1 118 ? 12.833 -1.850 -1.832 1.00 94.94 118 ASP A N 1
ATOM 914 C CA . ASP A 1 118 ? 14.275 -2.142 -1.851 1.00 94.94 118 ASP A CA 1
ATOM 915 C C . ASP A 1 118 ? 14.897 -1.407 -3.055 1.00 94.94 118 ASP A C 1
ATOM 917 O O . ASP A 1 118 ? 15.117 -2.020 -4.108 1.00 94.94 118 ASP A O 1
ATOM 921 N N . PRO A 1 119 ? 15.100 -0.076 -2.961 1.00 88.19 119 PRO A N 1
ATOM 922 C CA . PRO A 1 119 ? 15.496 0.749 -4.101 1.00 88.19 119 PRO A CA 1
ATOM 923 C C . PRO A 1 119 ? 16.906 0.431 -4.605 1.00 88.19 119 PRO A C 1
ATOM 925 O O . PRO A 1 119 ? 17.194 0.637 -5.777 1.00 88.19 119 PRO A O 1
ATOM 928 N N . GLU A 1 120 ? 17.787 -0.113 -3.766 1.00 87.56 120 GLU A N 1
ATOM 929 C CA . GLU A 1 120 ? 19.170 -0.442 -4.140 1.00 87.56 120 GLU A CA 1
ATOM 930 C C . GLU A 1 120 ? 19.371 -1.938 -4.441 1.00 87.56 120 GLU A C 1
ATOM 932 O O . GLU A 1 120 ? 20.491 -2.385 -4.678 1.00 87.56 120 GLU A O 1
ATOM 937 N N . ASN A 1 121 ? 18.289 -2.728 -4.471 1.00 89.56 121 ASN A N 1
ATOM 938 C CA . ASN A 1 121 ? 18.311 -4.179 -4.695 1.00 89.56 121 ASN A CA 1
ATOM 939 C C . ASN A 1 121 ? 19.198 -4.964 -3.702 1.00 89.56 121 ASN A C 1
ATOM 941 O O . ASN A 1 121 ? 19.703 -6.050 -4.021 1.00 89.56 121 ASN A O 1
ATOM 945 N N . MET A 1 122 ? 19.351 -4.458 -2.478 1.00 91.50 122 MET A N 1
ATOM 946 C CA . MET A 1 122 ? 20.298 -4.962 -1.481 1.00 91.50 122 MET A CA 1
ATOM 947 C C . MET A 1 122 ? 19.852 -6.257 -0.801 1.00 91.50 122 MET A C 1
ATOM 949 O O . MET A 1 122 ? 20.683 -6.954 -0.218 1.00 91.50 122 MET A O 1
ATOM 953 N N . SER A 1 123 ? 18.584 -6.656 -0.926 1.00 90.38 123 SER A N 1
ATOM 954 C CA . SER A 1 123 ? 18.087 -7.917 -0.346 1.00 90.38 123 SER A CA 1
ATOM 955 C C . SER A 1 123 ? 18.881 -9.160 -0.775 1.00 90.38 123 SER A C 1
ATOM 957 O O . SER A 1 123 ? 19.122 -10.037 0.051 1.00 90.38 123 SER A O 1
ATOM 959 N N . ALA A 1 124 ? 19.319 -9.256 -2.039 1.00 89.31 124 ALA A N 1
ATOM 960 C CA . ALA A 1 124 ? 20.061 -10.429 -2.521 1.00 89.31 124 ALA A CA 1
ATOM 961 C C . ALA A 1 124 ? 21.527 -10.447 -2.029 1.00 89.31 124 ALA A C 1
ATOM 963 O O . ALA A 1 124 ? 21.928 -11.453 -1.437 1.00 89.31 124 ALA A O 1
ATOM 964 N N . PRO A 1 125 ? 22.315 -9.361 -2.176 1.00 91.06 125 PRO A N 1
ATOM 965 C CA . PRO A 1 125 ? 23.640 -9.270 -1.560 1.00 91.06 125 PRO A CA 1
ATOM 966 C C . PRO A 1 125 ? 23.628 -9.496 -0.041 1.00 91.06 125 PRO A C 1
ATOM 968 O O . PRO A 1 125 ? 24.451 -10.256 0.472 1.00 91.06 125 PRO A O 1
ATOM 971 N N . LEU A 1 126 ? 22.676 -8.897 0.684 1.00 92.81 126 LEU A N 1
ATOM 972 C CA . LEU A 1 126 ? 22.567 -9.060 2.139 1.00 92.81 126 LEU A CA 1
ATOM 973 C C . LEU A 1 126 ? 22.123 -10.473 2.531 1.00 92.81 126 LEU A C 1
ATOM 975 O O . LEU A 1 126 ? 22.579 -10.990 3.549 1.00 92.81 126 LEU A O 1
ATOM 979 N N . GLY A 1 127 ? 21.316 -11.139 1.701 1.00 91.50 127 GLY A N 1
ATOM 980 C CA . GLY A 1 127 ? 20.983 -12.553 1.870 1.00 91.50 127 GLY A CA 1
ATOM 981 C C . GLY A 1 127 ? 22.218 -13.460 1.867 1.00 91.50 127 GLY A C 1
ATOM 982 O O . GLY A 1 127 ? 22.308 -14.368 2.690 1.00 91.50 127 GLY A O 1
ATOM 983 N N . ASN A 1 128 ? 23.212 -13.171 1.022 1.00 92.50 128 ASN A N 1
ATOM 984 C CA . ASN A 1 128 ? 24.490 -13.893 1.039 1.00 92.50 128 ASN A CA 1
ATOM 985 C C . ASN A 1 128 ? 25.306 -13.601 2.310 1.00 92.50 128 ASN A C 1
ATOM 987 O O . ASN A 1 128 ? 25.953 -14.500 2.849 1.00 92.50 128 ASN A O 1
ATOM 991 N N . LEU A 1 129 ? 25.256 -12.364 2.817 1.00 93.38 129 LEU A N 1
ATOM 992 C CA . LEU A 1 129 ? 25.989 -11.957 4.021 1.00 93.38 129 LEU A CA 1
ATOM 993 C C . LEU A 1 129 ? 25.460 -12.626 5.303 1.00 93.38 129 LEU A C 1
ATOM 995 O O . LEU A 1 129 ? 26.233 -12.811 6.243 1.00 93.38 129 LEU A O 1
ATOM 999 N N . ILE A 1 130 ? 24.185 -13.041 5.345 1.00 93.31 130 ILE A N 1
ATOM 1000 C CA . ILE A 1 130 ? 23.548 -13.640 6.536 1.00 93.31 130 ILE A CA 1
ATOM 1001 C C . ILE A 1 130 ? 24.344 -14.818 7.117 1.00 93.31 130 ILE A C 1
ATOM 1003 O O . ILE A 1 130 ? 24.395 -14.970 8.338 1.00 93.31 130 ILE A O 1
ATOM 1007 N N . ASN A 1 131 ? 24.973 -15.639 6.271 1.00 91.94 131 ASN A N 1
ATOM 1008 C CA . ASN A 1 131 ? 25.723 -16.820 6.714 1.00 91.94 131 ASN A CA 1
ATOM 1009 C C . ASN A 1 131 ? 27.072 -16.482 7.370 1.00 91.94 131 ASN A C 1
ATOM 1011 O O . ASN A 1 131 ? 27.651 -17.332 8.043 1.00 91.94 131 ASN A O 1
ATOM 1015 N N . HIS A 1 132 ? 27.571 -15.260 7.175 1.00 94.94 132 HIS A N 1
ATOM 1016 C CA . HIS A 1 132 ? 28.855 -14.798 7.701 1.00 94.94 132 HIS A CA 1
ATOM 1017 C C . HIS A 1 132 ? 28.674 -13.818 8.861 1.00 94.94 132 HIS A C 1
ATOM 1019 O O . HIS A 1 132 ? 29.328 -13.955 9.891 1.00 94.94 132 HIS A O 1
ATOM 1025 N N . ASP A 1 133 ? 27.766 -12.854 8.706 1.00 95.69 133 ASP A N 1
ATOM 1026 C CA . ASP A 1 133 ? 27.432 -11.873 9.733 1.00 95.69 133 ASP A CA 1
ATOM 1027 C C . ASP A 1 133 ? 25.943 -11.518 9.667 1.00 95.69 133 ASP A C 1
ATOM 1029 O O . ASP A 1 133 ? 25.512 -10.519 9.084 1.00 95.69 133 ASP A O 1
ATOM 1033 N N . LYS A 1 134 ? 25.138 -12.368 10.307 1.00 95.88 134 LYS A N 1
ATOM 1034 C CA . LYS A 1 134 ? 23.685 -12.204 10.386 1.00 95.88 134 LYS A CA 1
ATOM 1035 C C . LYS A 1 134 ? 23.271 -10.874 11.014 1.00 95.88 134 LYS A C 1
ATOM 1037 O O . LYS A 1 134 ? 22.255 -10.313 10.611 1.00 95.88 134 LYS A O 1
ATOM 1042 N N . LYS A 1 135 ? 24.010 -10.389 12.017 1.00 95.62 135 LYS A N 1
ATOM 1043 C CA . LYS A 1 135 ? 23.637 -9.175 12.750 1.00 95.62 135 LYS A CA 1
ATOM 1044 C C . LYS A 1 135 ? 23.785 -7.957 11.847 1.00 95.62 135 LYS A C 1
ATOM 1046 O O . LYS A 1 135 ? 22.839 -7.183 11.732 1.00 95.62 135 LYS A O 1
ATOM 1051 N N . THR A 1 136 ? 24.931 -7.830 11.185 1.00 93.88 136 THR A N 1
ATOM 1052 C CA . THR A 1 136 ? 25.190 -6.728 10.253 1.00 93.88 136 THR A CA 1
ATOM 1053 C C . THR A 1 136 ? 24.277 -6.813 9.034 1.00 93.88 136 THR A C 1
ATOM 1055 O O . THR A 1 136 ? 23.700 -5.803 8.642 1.00 93.88 136 THR A O 1
ATOM 1058 N N . ALA A 1 137 ? 24.069 -8.010 8.473 1.00 94.44 137 ALA A N 1
ATOM 1059 C CA . ALA A 1 137 ? 23.161 -8.193 7.342 1.00 94.44 137 ALA A CA 1
ATOM 1060 C C . ALA A 1 137 ? 21.732 -7.731 7.665 1.00 94.44 137 ALA A C 1
ATOM 1062 O O . ALA A 1 137 ? 21.114 -7.033 6.862 1.00 94.44 137 ALA A O 1
ATOM 1063 N N . LEU A 1 138 ? 21.221 -8.092 8.847 1.00 92.19 138 LEU A N 1
ATOM 1064 C CA . LEU A 1 138 ? 19.879 -7.706 9.266 1.00 92.19 138 LEU A CA 1
ATOM 1065 C C . LEU A 1 138 ? 19.777 -6.202 9.544 1.00 92.19 138 LEU A C 1
ATOM 1067 O O . LEU A 1 138 ? 18.829 -5.588 9.070 1.00 92.19 138 LEU A O 1
ATOM 1071 N N . ASP A 1 139 ? 20.746 -5.611 10.250 1.00 93.69 139 ASP A N 1
ATOM 1072 C CA . ASP A 1 139 ? 20.761 -4.170 10.544 1.00 93.69 139 ASP A CA 1
ATOM 1073 C C . ASP A 1 139 ? 20.797 -3.324 9.265 1.00 93.69 139 ASP A C 1
ATOM 1075 O O . ASP A 1 139 ? 19.989 -2.409 9.098 1.00 93.69 139 ASP A O 1
ATOM 1079 N N . LEU A 1 140 ? 21.678 -3.675 8.321 1.00 93.19 140 LEU A N 1
ATOM 1080 C CA . LEU A 1 140 ? 21.736 -3.018 7.017 1.00 93.19 140 LEU A CA 1
ATOM 1081 C C . LEU A 1 140 ? 20.404 -3.161 6.280 1.00 93.19 140 LEU A C 1
ATOM 1083 O O . LEU A 1 140 ? 19.866 -2.171 5.788 1.00 93.19 140 LEU A O 1
ATOM 1087 N N . PHE A 1 141 ? 19.829 -4.365 6.256 1.00 91.56 141 PHE A N 1
ATOM 1088 C CA . PHE A 1 141 ? 18.588 -4.582 5.528 1.00 91.56 141 PHE A CA 1
ATOM 1089 C C . PHE A 1 141 ? 17.433 -3.769 6.117 1.00 91.56 141 PHE A C 1
ATOM 1091 O O . PHE A 1 141 ? 16.782 -3.017 5.396 1.00 91.56 141 PHE A O 1
ATOM 1098 N N . THR A 1 142 ? 17.195 -3.865 7.427 1.00 86.31 142 THR A N 1
ATOM 1099 C CA . THR A 1 142 ? 16.014 -3.252 8.049 1.00 86.31 142 THR A CA 1
ATOM 1100 C C . THR A 1 142 ? 16.142 -1.747 8.238 1.00 86.31 142 THR A C 1
ATOM 1102 O O . THR A 1 142 ? 15.132 -1.053 8.166 1.00 86.31 142 THR A O 1
ATOM 1105 N N . ASN A 1 143 ? 17.353 -1.236 8.488 1.00 87.38 143 ASN A N 1
ATOM 1106 C CA . ASN A 1 143 ? 17.556 0.158 8.901 1.00 87.38 143 ASN A CA 1
ATOM 1107 C C . ASN A 1 143 ? 18.228 1.033 7.835 1.00 87.38 143 ASN A C 1
ATOM 1109 O O . ASN A 1 143 ? 18.295 2.252 8.018 1.00 87.38 143 ASN A O 1
ATOM 1113 N N . ARG A 1 144 ? 18.781 0.443 6.764 1.00 86.38 144 ARG A N 1
ATOM 1114 C CA . ARG A 1 144 ? 19.549 1.179 5.741 1.00 86.38 144 ARG A CA 1
ATOM 1115 C C . ARG A 1 144 ? 19.080 0.939 4.315 1.00 86.38 144 ARG A C 1
ATOM 1117 O O . ARG A 1 144 ? 19.183 1.855 3.512 1.00 86.38 144 ARG A O 1
ATOM 1124 N N . SER A 1 145 ? 18.593 -0.258 4.000 1.00 91.62 145 SER A N 1
ATOM 1125 C CA . SER A 1 145 ? 18.301 -0.640 2.614 1.00 91.62 145 SER A CA 1
ATOM 1126 C C . SER A 1 145 ? 16.826 -0.594 2.233 1.00 91.62 145 SER A C 1
ATOM 1128 O O . SER A 1 145 ? 16.521 -0.666 1.047 1.00 91.62 145 SER A O 1
ATOM 1130 N N . LEU A 1 146 ? 15.914 -0.505 3.205 1.00 93.81 146 LEU A N 1
ATOM 1131 C CA . LEU A 1 146 ? 14.480 -0.481 2.941 1.00 93.81 146 LEU A CA 1
ATOM 1132 C C . LEU A 1 146 ? 13.879 0.907 3.133 1.00 93.81 146 LEU A C 1
ATOM 1134 O O . LEU A 1 146 ? 14.052 1.557 4.163 1.00 93.81 146 LEU A O 1
ATOM 1138 N N . ASP A 1 147 ? 13.074 1.298 2.156 1.00 93.50 147 ASP A N 1
ATOM 1139 C CA . ASP A 1 147 ? 12.269 2.506 2.187 1.00 93.50 147 ASP A CA 1
ATOM 1140 C C . ASP A 1 147 ? 10.850 2.169 2.635 1.00 93.50 147 ASP A C 1
ATOM 1142 O O . ASP A 1 147 ? 10.078 1.578 1.882 1.00 93.50 147 ASP A O 1
ATOM 1146 N N . PHE A 1 148 ? 10.483 2.551 3.860 1.00 94.12 148 PHE A N 1
ATOM 1147 C CA . PHE A 1 148 ? 9.125 2.337 4.356 1.00 94.12 148 PHE A CA 1
ATOM 1148 C C . PHE A 1 148 ? 8.152 3.352 3.747 1.00 94.12 148 PHE A C 1
ATOM 1150 O O . PHE A 1 148 ? 8.197 4.540 4.077 1.00 94.12 148 PHE A O 1
ATOM 1157 N N . LEU A 1 149 ? 7.258 2.894 2.869 1.00 95.31 149 LEU A N 1
ATOM 1158 C CA . LEU A 1 149 ? 6.268 3.759 2.228 1.00 95.31 149 LEU A CA 1
ATOM 1159 C C . LEU A 1 149 ? 5.150 4.129 3.196 1.00 95.31 149 LEU A C 1
ATOM 1161 O O . LEU A 1 149 ? 4.787 5.296 3.298 1.00 95.31 149 LEU A O 1
ATOM 1165 N N . GLY A 1 150 ? 4.636 3.150 3.932 1.00 95.12 150 GLY A N 1
ATOM 1166 C CA . GLY A 1 150 ? 3.543 3.336 4.876 1.00 95.12 150 GLY A CA 1
ATOM 1167 C C . GLY A 1 150 ? 2.740 2.064 5.090 1.00 95.12 150 GLY A C 1
ATOM 1168 O O . GLY A 1 150 ? 3.037 1.017 4.512 1.00 95.12 150 GLY A O 1
ATOM 1169 N N . THR A 1 151 ? 1.706 2.169 5.919 1.00 97.00 151 THR A N 1
ATOM 1170 C CA . THR A 1 151 ? 0.787 1.057 6.184 1.00 97.00 151 THR A CA 1
ATOM 1171 C C . THR A 1 151 ? -0.472 1.218 5.342 1.00 97.00 151 THR A C 1
ATOM 1173 O O . THR A 1 151 ? -1.186 2.212 5.471 1.00 97.00 151 THR A O 1
ATOM 1176 N N . CYS A 1 152 ? -0.744 0.236 4.486 1.00 97.88 152 CYS A N 1
ATOM 1177 C CA . CYS A 1 152 ? -1.978 0.118 3.726 1.00 97.88 152 CYS A CA 1
ATOM 1178 C C . CYS A 1 152 ? -3.056 -0.575 4.556 1.00 97.88 152 CYS A C 1
ATOM 1180 O O . CYS A 1 152 ? -2.835 -1.656 5.099 1.00 97.88 152 CYS A O 1
ATOM 1182 N N . ILE A 1 153 ? -4.223 0.056 4.638 1.00 98.19 153 ILE A N 1
ATOM 1183 C CA . ILE A 1 153 ? -5.426 -0.467 5.275 1.00 98.19 153 ILE A CA 1
ATOM 1184 C C . ILE A 1 153 ? -6.490 -0.582 4.187 1.00 98.19 153 ILE A C 1
ATOM 1186 O O . ILE A 1 153 ? -6.994 0.428 3.692 1.00 98.19 153 ILE A O 1
ATOM 1190 N N . ALA A 1 154 ? -6.808 -1.816 3.805 1.00 97.75 154 ALA A N 1
ATOM 1191 C CA . ALA A 1 154 ? -7.639 -2.107 2.645 1.00 97.75 154 ALA A CA 1
ATOM 1192 C C . ALA A 1 154 ? -8.699 -3.171 2.971 1.00 97.75 154 ALA A C 1
ATOM 1194 O O . ALA A 1 154 ? -8.392 -4.366 2.995 1.00 97.75 154 ALA A O 1
ATOM 1195 N N . PRO A 1 155 ? -9.956 -2.790 3.242 1.00 97.25 155 PRO A N 1
ATOM 1196 C CA . PRO A 1 155 ? -11.009 -3.767 3.475 1.00 97.25 155 PRO A CA 1
ATOM 1197 C C . PRO A 1 155 ? -11.358 -4.531 2.184 1.00 97.25 155 PRO A C 1
ATOM 1199 O O . PRO A 1 155 ? -11.378 -3.975 1.085 1.00 97.25 155 PRO A O 1
ATOM 1202 N N . SER A 1 156 ? -11.649 -5.822 2.328 1.00 96.50 156 SER A N 1
ATOM 1203 C CA . SER A 1 156 ? -12.033 -6.738 1.256 1.00 96.50 156 SER A CA 1
ATOM 1204 C C . SER A 1 156 ? -13.548 -6.820 1.084 1.00 96.50 156 SER A C 1
ATOM 1206 O O . SER A 1 156 ? -14.300 -6.850 2.065 1.00 96.50 156 SER A O 1
ATOM 1208 N N . GLY A 1 157 ? -13.994 -6.896 -0.170 1.00 94.94 157 GLY A N 1
ATOM 1209 C CA . GLY A 1 157 ? -15.397 -6.907 -0.570 1.00 94.94 157 GLY A CA 1
ATOM 1210 C C . GLY A 1 157 ? -15.802 -5.685 -1.395 1.00 94.94 157 GLY A C 1
ATOM 1211 O O . GLY A 1 157 ? -14.985 -4.825 -1.730 1.00 94.94 157 GLY A O 1
ATOM 1212 N N . VAL A 1 158 ? -17.095 -5.636 -1.717 1.00 94.31 158 VAL A N 1
ATOM 1213 C CA . VAL A 1 158 ? -17.713 -4.652 -2.615 1.00 94.31 158 VAL A CA 1
ATOM 1214 C C . VAL A 1 158 ? -18.898 -3.985 -1.916 1.00 94.31 158 VAL A C 1
ATOM 1216 O O . VAL A 1 158 ? -19.662 -4.650 -1.209 1.00 94.31 158 VAL A O 1
ATOM 1219 N N . LEU A 1 159 ? -19.052 -2.679 -2.131 1.00 94.50 159 LEU A N 1
ATOM 1220 C CA . LEU A 1 159 ? -20.201 -1.860 -1.735 1.00 94.50 159 LEU A CA 1
ATOM 1221 C C . LEU A 1 159 ? -20.653 -1.007 -2.927 1.00 94.50 159 LEU A C 1
ATOM 1223 O O . LEU A 1 159 ? -20.016 -1.009 -3.979 1.00 94.50 159 LEU A O 1
ATOM 1227 N N . ASN A 1 160 ? -21.747 -0.264 -2.762 1.00 91.50 160 ASN A N 1
ATOM 1228 C CA . ASN A 1 160 ? -22.113 0.749 -3.747 1.00 91.50 160 ASN A CA 1
ATOM 1229 C C . ASN A 1 160 ? -21.233 1.995 -3.572 1.00 91.50 160 ASN A C 1
ATOM 1231 O O . ASN A 1 160 ? -20.897 2.368 -2.445 1.00 91.50 160 ASN A O 1
ATOM 1235 N N . ASP A 1 161 ? -20.914 2.664 -4.681 1.00 86.44 161 ASP A N 1
ATOM 1236 C CA . ASP A 1 161 ? -20.163 3.924 -4.677 1.00 86.44 161 ASP A CA 1
ATOM 1237 C C . ASP A 1 161 ? -20.783 4.938 -3.697 1.00 86.44 161 ASP A C 1
ATOM 1239 O O . ASP A 1 161 ? -22.001 5.131 -3.656 1.00 86.44 161 ASP A O 1
ATOM 1243 N N . GLY A 1 162 ? -19.934 5.581 -2.890 1.00 83.81 162 GLY A N 1
ATOM 1244 C CA . GLY A 1 162 ? -20.352 6.588 -1.910 1.00 83.81 162 GLY A CA 1
ATOM 1245 C C . GLY A 1 162 ? -20.924 6.039 -0.597 1.00 83.81 162 GLY A C 1
ATOM 1246 O O . GLY A 1 162 ? -21.199 6.829 0.302 1.00 83.81 162 GLY A O 1
ATOM 1247 N N . GLN A 1 163 ? -21.085 4.720 -0.439 1.00 95.31 163 GLN A N 1
ATOM 1248 C CA . GLN A 1 163 ? -21.394 4.131 0.870 1.00 95.31 163 GLN A CA 1
ATOM 1249 C C . GLN A 1 163 ? -20.174 4.188 1.796 1.00 95.31 163 GLN A C 1
ATOM 1251 O O . GLN A 1 163 ? -19.055 3.972 1.339 1.00 95.31 163 GLN A O 1
ATOM 1256 N N . GLU A 1 164 ? -20.381 4.404 3.099 1.00 97.25 164 GLU A N 1
ATOM 1257 C CA . GLU A 1 164 ? -19.309 4.268 4.097 1.00 97.25 164 GLU A CA 1
ATOM 1258 C C . GLU A 1 164 ? -18.719 2.853 4.008 1.00 97.25 164 GLU A C 1
ATOM 1260 O O . GLU A 1 164 ? -19.459 1.873 4.094 1.00 97.25 164 GLU A O 1
ATOM 1265 N N . ALA A 1 165 ? -17.405 2.745 3.821 1.00 97.31 165 ALA A N 1
ATOM 1266 C CA . ALA A 1 165 ? -16.694 1.477 3.684 1.00 97.31 165 ALA A CA 1
ATOM 1267 C C . ALA A 1 165 ? -15.943 1.105 4.962 1.00 97.31 165 ALA A C 1
ATOM 1269 O O . ALA A 1 165 ? -15.979 -0.047 5.401 1.00 97.31 165 ALA A O 1
ATOM 1270 N N . LEU A 1 166 ? -15.265 2.084 5.555 1.00 98.19 166 LEU A N 1
ATOM 1271 C CA . LEU A 1 166 ? -14.405 1.890 6.711 1.00 98.19 166 LEU A CA 1
ATOM 1272 C C . LEU A 1 166 ? -14.408 3.152 7.561 1.00 98.19 166 LEU A C 1
ATOM 1274 O O . LEU A 1 166 ? -14.115 4.230 7.055 1.00 98.19 166 LEU A O 1
ATOM 1278 N N . ARG A 1 167 ? -14.653 3.007 8.858 1.00 98.00 167 ARG A N 1
ATOM 1279 C CA . ARG A 1 167 ? -14.322 4.039 9.838 1.00 98.00 167 ARG A CA 1
ATOM 1280 C C . ARG A 1 167 ? -13.017 3.679 10.527 1.00 98.00 167 ARG A C 1
ATOM 1282 O O . ARG A 1 167 ? -12.833 2.538 10.953 1.00 98.00 167 ARG A O 1
ATOM 1289 N N . VAL A 1 168 ? -12.118 4.652 10.608 1.00 96.81 168 VAL A N 1
ATOM 1290 C CA . VAL A 1 168 ? -10.831 4.528 11.291 1.00 96.81 168 VAL A CA 1
ATOM 1291 C C . VAL A 1 168 ? -10.856 5.447 12.497 1.00 96.81 168 VAL A C 1
ATOM 1293 O O . VAL A 1 168 ? -10.980 6.664 12.357 1.00 96.81 168 VAL A O 1
ATOM 1296 N N . GLU A 1 169 ? -10.735 4.854 13.675 1.00 95.19 169 GLU A N 1
ATOM 1297 C CA . GLU A 1 169 ? -10.550 5.578 14.926 1.00 95.19 169 GLU A CA 1
ATOM 1298 C C . GLU A 1 169 ? -9.071 5.520 15.286 1.00 95.19 169 GLU A C 1
ATOM 1300 O O . GLU A 1 169 ? -8.485 4.439 15.328 1.00 95.19 169 GLU A O 1
ATOM 1305 N N . ILE A 1 170 ? -8.469 6.674 15.536 1.00 91.12 170 ILE A N 1
ATOM 1306 C CA . ILE A 1 170 ? -7.045 6.831 15.798 1.00 91.12 170 ILE A CA 1
ATOM 1307 C C . ILE A 1 170 ? -6.8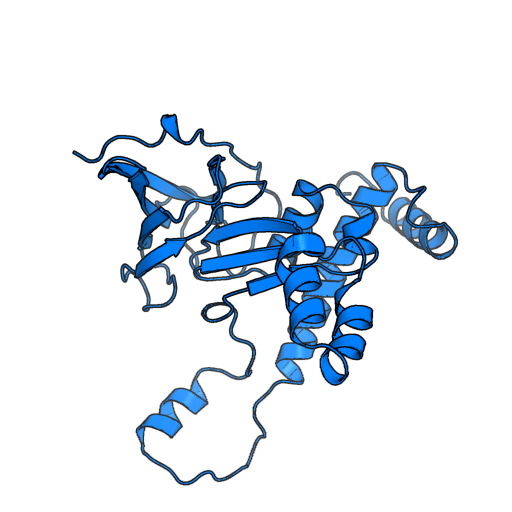62 7.432 17.184 1.00 91.12 170 ILE A C 1
ATOM 1309 O O . ILE A 1 170 ? -7.484 8.441 17.515 1.00 91.12 170 ILE A O 1
ATOM 1313 N N . THR A 1 171 ? -5.971 6.845 17.977 1.00 86.25 171 THR A N 1
ATOM 1314 C CA . THR A 1 171 ? -5.474 7.496 19.195 1.00 86.25 171 THR A CA 1
ATOM 1315 C C . THR A 1 171 ? -4.183 8.234 18.856 1.00 86.25 171 THR A C 1
ATOM 1317 O O . THR A 1 171 ? -3.179 7.612 18.510 1.00 86.25 171 THR A O 1
ATOM 1320 N N . LYS A 1 172 ? -4.219 9.567 18.900 1.00 75.62 172 LYS A N 1
ATOM 1321 C CA . LYS A 1 172 ? -3.073 10.439 18.624 1.00 75.62 172 LYS A CA 1
ATOM 1322 C C . LYS A 1 172 ? -2.053 10.384 19.774 1.00 75.62 172 LYS A C 1
ATOM 1324 O O . LYS A 1 172 ? -2.423 10.072 20.915 1.00 75.62 172 LYS A O 1
ATOM 1329 N N . PRO A 1 173 ? -0.786 10.762 19.521 1.00 69.12 173 PRO A N 1
ATOM 1330 C CA . PRO A 1 173 ? 0.179 11.018 20.587 1.00 69.12 173 PRO A CA 1
ATOM 1331 C C . PRO A 1 173 ? -0.395 12.021 21.601 1.00 69.12 173 PRO A C 1
ATOM 1333 O O . PRO A 1 173 ? -0.870 13.088 21.224 1.00 69.12 173 PRO A O 1
ATOM 1336 N N . GLY A 1 174 ? -0.408 11.659 22.887 1.00 72.06 174 GLY A N 1
ATOM 1337 C CA . GLY A 1 174 ? -1.060 12.441 23.950 1.00 72.06 174 GLY A CA 1
ATOM 1338 C C . GLY A 1 174 ? -2.459 11.956 24.355 1.00 72.06 174 GLY A C 1
ATOM 1339 O O . GLY A 1 174 ? -3.022 12.480 25.312 1.00 72.06 174 GLY A O 1
ATOM 1340 N N . GLY A 1 175 ? -3.000 10.928 23.689 1.00 76.81 175 GLY A N 1
ATOM 1341 C CA . GLY A 1 175 ? -4.238 10.245 24.086 1.00 76.81 175 GLY A CA 1
ATOM 1342 C C . GLY A 1 175 ? -5.526 10.845 23.516 1.00 76.81 175 GLY A C 1
ATOM 1343 O O . GLY A 1 175 ? -6.606 10.316 23.779 1.00 76.81 175 GLY A O 1
ATOM 1344 N N . GLU A 1 176 ? -5.430 11.917 22.725 1.00 81.19 176 GLU A N 1
ATOM 1345 C CA . GLU A 1 176 ? -6.565 12.471 21.982 1.00 81.19 176 GLU A CA 1
ATOM 1346 C C . GLU A 1 176 ? -7.075 11.440 20.969 1.00 81.19 176 GLU A C 1
ATOM 1348 O O . GLU A 1 176 ? -6.299 10.849 20.217 1.00 81.19 176 GLU A O 1
ATOM 1353 N N . LYS A 1 177 ? -8.389 11.224 20.937 1.00 87.81 177 LYS A N 1
ATOM 1354 C CA . LYS A 1 177 ? -9.025 10.312 19.988 1.00 87.81 177 LYS A CA 1
ATOM 1355 C C . LYS A 1 177 ? -9.617 11.086 18.824 1.00 87.81 177 LYS A C 1
ATOM 1357 O O . LYS A 1 177 ? -10.292 12.096 19.014 1.00 87.81 177 LYS A O 1
ATOM 1362 N N . ALA A 1 178 ? -9.392 10.566 17.627 1.00 89.25 178 ALA A N 1
ATOM 1363 C CA . ALA A 1 178 ? -9.969 11.082 16.404 1.00 89.25 178 ALA A CA 1
ATOM 1364 C C . ALA A 1 178 ? -10.631 9.963 15.600 1.00 89.25 178 ALA A C 1
ATOM 1366 O O . ALA A 1 178 ? -10.247 8.801 15.706 1.00 89.25 178 ALA A O 1
ATOM 1367 N N . SER A 1 179 ? -11.631 10.303 14.796 1.00 92.62 179 SER A N 1
ATOM 1368 C CA . SER A 1 179 ? -12.379 9.350 13.979 1.00 92.62 179 SER A CA 1
ATOM 1369 C C . SER A 1 179 ? -12.664 9.933 12.601 1.00 92.62 179 SER A C 1
ATOM 1371 O O . SER A 1 179 ? -12.967 11.119 12.460 1.00 92.62 179 SER A O 1
ATOM 1373 N N . HIS A 1 180 ? -12.564 9.097 11.570 1.00 95.88 180 HIS A N 1
ATOM 1374 C CA . HIS A 1 180 ? -12.946 9.465 10.212 1.00 95.88 180 HIS A CA 1
ATOM 1375 C C . HIS A 1 180 ? -13.562 8.279 9.468 1.00 95.88 180 HIS A C 1
ATOM 1377 O O . HIS A 1 180 ? -13.042 7.161 9.521 1.00 95.88 180 HIS A O 1
ATOM 1383 N N . SER A 1 181 ? -14.661 8.533 8.758 1.00 96.94 181 SER A N 1
ATOM 1384 C CA . SER A 1 181 ? -15.316 7.567 7.874 1.00 96.94 181 SER A CA 1
ATOM 1385 C C . SER A 1 181 ? -14.855 7.773 6.430 1.00 96.94 181 SER A C 1
ATOM 1387 O O . SER A 1 181 ? -14.931 8.880 5.905 1.00 96.94 181 SER A O 1
ATOM 1389 N N . PHE A 1 182 ? -14.419 6.696 5.783 1.00 96.81 182 PHE A N 1
ATOM 1390 C CA . PHE A 1 182 ? -13.994 6.652 4.385 1.00 96.81 182 PHE A CA 1
ATOM 1391 C C . PHE A 1 182 ? -15.058 5.961 3.544 1.00 96.81 182 PHE A C 1
ATOM 1393 O O . PHE A 1 182 ? -15.570 4.900 3.925 1.00 96.81 182 PHE A O 1
ATOM 1400 N N . ASN A 1 183 ? -15.373 6.534 2.384 1.00 96.19 183 ASN A N 1
ATOM 1401 C CA . ASN A 1 183 ? -16.380 5.966 1.499 1.00 96.19 183 ASN A CA 1
ATOM 1402 C C . ASN A 1 183 ? -15.767 4.930 0.559 1.00 96.19 183 ASN A C 1
ATOM 1404 O O . ASN A 1 183 ? -14.567 4.918 0.286 1.00 96.19 183 ASN A O 1
ATOM 1408 N N . TYR A 1 184 ? -16.609 4.042 0.051 1.00 95.56 184 TYR A N 1
ATOM 1409 C CA . TYR A 1 184 ? -16.240 3.071 -0.961 1.00 95.56 184 TYR A CA 1
ATOM 1410 C C . TYR A 1 184 ? -15.848 3.766 -2.269 1.00 95.56 184 TYR A C 1
ATOM 1412 O O . TYR A 1 184 ? -16.510 4.713 -2.702 1.00 95.56 184 TYR A O 1
ATOM 1420 N N . GLY A 1 185 ? -14.788 3.267 -2.905 1.00 93.31 185 GLY A N 1
ATOM 1421 C CA . GLY A 1 185 ? -14.252 3.810 -4.152 1.00 93.31 185 GLY A CA 1
ATOM 1422 C C . GLY A 1 185 ? -13.134 4.841 -3.972 1.00 93.31 185 GLY A C 1
ATOM 1423 O O . GLY A 1 185 ? -12.738 5.465 -4.955 1.00 93.31 185 GLY A O 1
ATOM 1424 N N . GLU A 1 186 ? -12.611 5.032 -2.759 1.00 93.62 186 GLU A N 1
ATOM 1425 C CA . GLU A 1 186 ? -11.638 6.086 -2.448 1.00 93.62 186 GLU A CA 1
ATOM 1426 C C . GLU A 1 186 ? -10.240 5.533 -2.143 1.00 93.62 186 GLU A C 1
ATOM 1428 O O . GLU A 1 186 ? -10.075 4.424 -1.638 1.00 93.62 186 GLU A O 1
ATOM 1433 N N . LEU A 1 187 ? -9.221 6.336 -2.447 1.00 95.62 187 LEU A N 1
ATOM 1434 C CA . LEU A 1 187 ? -7.850 6.130 -1.991 1.00 95.62 187 LEU A CA 1
ATOM 1435 C C . LEU A 1 187 ? -7.398 7.409 -1.294 1.00 95.62 187 LEU A C 1
ATOM 1437 O O . LEU A 1 187 ? -7.303 8.461 -1.932 1.00 95.62 187 LEU A O 1
ATOM 1441 N N . THR A 1 188 ? -7.128 7.314 0.002 1.00 96.75 188 THR A N 1
ATOM 1442 C CA . THR A 1 188 ? -6.796 8.463 0.843 1.00 96.75 188 THR A CA 1
ATOM 1443 C C . THR A 1 188 ? -5.474 8.232 1.556 1.00 96.75 188 THR A C 1
ATOM 1445 O O . THR A 1 188 ? -5.275 7.199 2.190 1.00 96.75 188 THR A O 1
ATOM 1448 N N . LEU A 1 189 ? -4.575 9.209 1.478 1.00 96.25 189 LEU A N 1
ATOM 1449 C CA . LEU A 1 189 ? -3.352 9.247 2.269 1.00 96.25 189 LEU A CA 1
ATOM 1450 C C . LEU A 1 189 ? -3.566 10.163 3.468 1.00 96.25 189 LEU A C 1
ATOM 1452 O O . LEU A 1 189 ? -4.045 11.290 3.312 1.00 96.25 189 LEU A O 1
ATOM 1456 N N . ILE A 1 190 ? -3.177 9.686 4.646 1.00 94.12 190 ILE A N 1
ATOM 1457 C CA . ILE A 1 190 ? -3.096 10.484 5.866 1.00 94.12 190 ILE A CA 1
ATOM 1458 C C . ILE A 1 190 ? -1.614 10.647 6.201 1.00 94.12 190 ILE A C 1
ATOM 1460 O O . ILE A 1 190 ? -1.015 9.721 6.759 1.00 94.12 190 ILE A O 1
ATOM 1464 N N . PRO A 1 191 ? -0.993 11.791 5.863 1.00 90.81 191 PRO A N 1
ATOM 1465 C CA . PRO A 1 191 ? 0.405 12.030 6.175 1.00 90.81 191 PRO A CA 1
ATOM 1466 C C . PRO A 1 191 ? 0.565 12.169 7.688 1.00 90.81 191 PRO A C 1
ATOM 1468 O O . PRO A 1 191 ? 0.201 13.191 8.266 1.00 90.81 191 PRO A O 1
ATOM 1471 N N . VAL A 1 192 ? 1.125 11.148 8.333 1.00 84.81 192 VAL A N 1
ATOM 1472 C CA . VAL A 1 192 ? 1.510 11.223 9.744 1.00 84.81 192 VAL A CA 1
ATOM 1473 C C . VAL A 1 192 ? 3.021 11.296 9.815 1.00 84.81 192 VAL A C 1
ATOM 1475 O O . VAL A 1 192 ? 3.723 10.432 9.290 1.00 84.81 192 VAL A O 1
ATOM 1478 N N . ARG A 1 193 ? 3.530 12.369 10.418 1.00 70.31 193 ARG A N 1
ATOM 1479 C CA . ARG A 1 193 ? 4.969 12.579 10.562 1.00 70.31 193 ARG A CA 1
ATOM 1480 C C . ARG A 1 193 ? 5.462 11.849 11.803 1.00 70.31 193 ARG A C 1
ATOM 1482 O O . ARG A 1 193 ? 4.985 12.118 12.897 1.00 70.31 193 ARG A O 1
ATOM 1489 N N . GLY A 1 194 ? 6.456 10.987 11.623 1.00 65.62 194 GLY A N 1
ATOM 1490 C CA . GLY A 1 194 ? 7.131 10.287 12.712 1.00 65.62 194 GLY A CA 1
ATOM 1491 C C . GLY A 1 194 ? 7.076 8.772 12.556 1.00 65.62 194 GLY A C 1
ATOM 1492 O O . GLY A 1 194 ? 6.227 8.226 11.860 1.00 65.62 194 GLY A O 1
ATOM 1493 N N . SER A 1 195 ? 8.008 8.094 13.219 1.00 63.53 195 SER A N 1
ATOM 1494 C CA . SER A 1 195 ? 8.087 6.631 13.282 1.00 63.53 195 SER A CA 1
ATOM 1495 C C . SER A 1 195 ? 7.277 6.050 14.445 1.00 63.53 195 SER A C 1
ATOM 1497 O O . SER A 1 195 ? 7.527 4.920 14.864 1.00 63.53 195 SER A O 1
ATOM 1499 N N . GLU A 1 196 ? 6.387 6.847 15.035 1.00 72.25 196 GLU A N 1
ATOM 1500 C CA . GLU A 1 196 ? 5.609 6.437 16.195 1.00 72.25 196 GLU A CA 1
ATOM 1501 C C . GLU A 1 196 ? 4.563 5.396 15.799 1.00 72.25 196 GLU A C 1
ATOM 1503 O O . GLU A 1 196 ? 4.032 5.380 14.684 1.00 72.25 196 GLU A O 1
ATOM 1508 N N . LEU A 1 197 ? 4.311 4.493 16.737 1.00 87.56 197 LEU A N 1
ATOM 1509 C CA . LEU A 1 197 ? 3.265 3.497 16.633 1.00 87.56 197 LEU A CA 1
ATOM 1510 C C . LEU A 1 197 ? 1.926 4.155 16.964 1.00 87.56 197 LEU A C 1
ATOM 1512 O O . LEU A 1 197 ? 1.801 4.833 17.981 1.00 87.56 197 LEU A O 1
ATOM 1516 N N . ILE A 1 198 ? 0.936 3.936 16.106 1.00 88.00 198 ILE A N 1
ATOM 1517 C CA . ILE A 1 198 ? -0.394 4.524 16.226 1.00 88.00 198 ILE A CA 1
ATOM 1518 C C . ILE A 1 198 ? -1.403 3.408 16.446 1.00 88.00 198 ILE A C 1
ATOM 1520 O O . ILE A 1 198 ? -1.485 2.474 15.645 1.00 88.00 198 ILE A O 1
ATOM 1524 N N . ASP A 1 199 ? -2.191 3.521 17.510 1.00 91.62 199 ASP A N 1
ATOM 1525 C CA . ASP A 1 199 ? -3.303 2.611 17.752 1.00 91.62 199 ASP A CA 1
ATOM 1526 C C . ASP A 1 199 ? -4.498 3.007 16.885 1.00 91.62 199 ASP A C 1
ATOM 1528 O O . ASP A 1 199 ? -5.003 4.135 16.959 1.00 91.62 199 ASP A O 1
ATOM 1532 N N . VAL A 1 200 ? -4.952 2.054 16.072 1.00 94.38 200 VAL A N 1
ATOM 1533 C CA . VAL A 1 200 ? -6.093 2.207 15.174 1.00 94.38 200 VAL A CA 1
ATOM 1534 C C . VAL A 1 200 ? -7.162 1.159 15.473 1.00 94.38 200 VAL A C 1
ATOM 1536 O O . VAL A 1 200 ? -6.877 -0.040 15.540 1.00 94.38 200 VAL A O 1
ATOM 1539 N N . ASN A 1 201 ? -8.414 1.600 15.611 1.00 96.88 201 ASN A N 1
ATOM 1540 C CA . ASN A 1 201 ? -9.575 0.716 15.541 1.00 96.88 201 ASN A CA 1
ATOM 1541 C C . ASN A 1 201 ? -10.203 0.846 14.155 1.00 96.88 201 ASN A C 1
ATOM 1543 O O . ASN A 1 201 ? -10.565 1.937 13.713 1.00 96.88 201 ASN A O 1
ATOM 1547 N N . LEU A 1 202 ? -10.335 -0.284 13.474 1.00 97.88 202 LEU A N 1
ATOM 1548 C CA . LEU A 1 202 ? -10.846 -0.382 12.116 1.00 97.88 202 LEU A CA 1
ATOM 1549 C C . LEU A 1 202 ? -12.251 -0.963 12.174 1.00 97.88 202 LEU A C 1
ATOM 1551 O O . LEU A 1 202 ? -12.422 -2.114 12.574 1.00 97.88 202 LEU A O 1
ATOM 1555 N N . VAL A 1 203 ? -13.251 -0.177 11.782 1.00 98.00 203 VAL A N 1
ATOM 1556 C CA . VAL A 1 203 ? -14.669 -0.558 11.794 1.00 98.00 203 VAL A CA 1
ATOM 1557 C C . VAL A 1 203 ? -15.163 -0.661 10.348 1.00 98.00 203 VAL A C 1
ATOM 1559 O O . VAL A 1 203 ? -15.558 0.350 9.761 1.00 98.00 203 VAL A O 1
ATOM 1562 N N . PRO A 1 204 ? -15.101 -1.850 9.720 1.00 97.75 204 PRO A N 1
ATOM 1563 C CA . PRO A 1 204 ? -15.550 -2.023 8.343 1.00 97.75 204 PRO A CA 1
ATOM 1564 C C . PRO A 1 204 ? -17.081 -2.123 8.260 1.00 97.75 204 PRO A C 1
ATOM 1566 O O . PRO A 1 204 ? -17.719 -2.818 9.051 1.00 97.75 204 PRO A O 1
ATOM 1569 N N . ASN A 1 205 ? -17.689 -1.511 7.245 1.00 96.94 205 ASN A N 1
ATOM 1570 C CA . ASN A 1 205 ? -19.122 -1.646 6.976 1.00 96.94 205 ASN A CA 1
ATOM 1571 C C . ASN A 1 205 ? -19.380 -2.799 5.995 1.00 96.94 205 ASN A C 1
ATOM 1573 O O . ASN A 1 205 ? -19.178 -2.651 4.796 1.00 96.94 205 ASN A O 1
ATOM 1577 N N . LYS A 1 206 ? -19.822 -3.966 6.487 1.00 95.19 206 LYS A N 1
ATOM 1578 C CA . LYS A 1 206 ? -20.105 -5.190 5.685 1.00 95.19 206 LYS A CA 1
ATOM 1579 C C . LYS A 1 206 ? -18.933 -5.737 4.843 1.00 95.19 206 LYS A C 1
ATOM 1581 O O . LYS A 1 206 ? -19.108 -6.750 4.151 1.00 95.19 206 LYS A O 1
ATOM 1586 N N . LEU A 1 207 ? -17.764 -5.112 4.936 1.00 97.12 207 LEU A N 1
ATOM 1587 C CA . LEU A 1 207 ? -16.487 -5.539 4.376 1.00 97.12 207 LEU A CA 1
ATOM 1588 C C . LEU A 1 207 ? -15.676 -6.321 5.417 1.00 97.12 207 LEU A C 1
ATOM 1590 O O . LEU A 1 207 ? -16.019 -6.320 6.599 1.00 97.12 207 LEU A O 1
ATOM 1594 N N . ASP A 1 208 ? -14.616 -6.995 4.987 1.00 97.38 208 ASP A N 1
ATOM 1595 C CA . ASP A 1 208 ? -13.713 -7.747 5.864 1.00 97.38 208 ASP A CA 1
ATOM 1596 C C . ASP A 1 208 ? -12.333 -7.080 5.937 1.00 97.38 208 ASP A C 1
ATOM 1598 O O . ASP A 1 208 ? -11.788 -6.688 4.913 1.00 97.38 208 ASP A O 1
ATOM 1602 N N . ILE A 1 209 ? -11.757 -6.964 7.130 1.00 96.44 209 ILE A N 1
ATOM 1603 C CA . ILE A 1 209 ? -10.396 -6.443 7.353 1.00 96.44 209 ILE A CA 1
ATOM 1604 C C . ILE A 1 209 ? -9.512 -7.449 8.120 1.00 96.44 209 ILE A C 1
ATOM 1606 O O . ILE A 1 209 ? -8.455 -7.092 8.626 1.00 96.44 209 ILE A O 1
ATOM 1610 N N . GLY A 1 210 ? -9.943 -8.714 8.221 1.00 94.31 210 GLY A N 1
ATOM 1611 C CA . GLY A 1 210 ? -9.156 -9.823 8.777 1.00 94.31 210 GLY A CA 1
ATOM 1612 C C . GLY A 1 210 ? -9.825 -10.599 9.913 1.00 94.31 210 GLY A C 1
ATOM 1613 O O . GLY A 1 210 ? -9.305 -11.634 10.322 1.00 94.31 210 GLY A O 1
ATOM 1614 N N . ALA A 1 211 ? -10.978 -10.145 10.414 1.00 94.94 211 ALA A N 1
ATOM 1615 C CA . ALA A 1 211 ? -11.746 -10.825 11.470 1.00 94.94 211 ALA A CA 1
ATOM 1616 C C . ALA A 1 211 ? -13.108 -11.368 10.993 1.00 94.94 211 ALA A C 1
ATOM 1618 O O . ALA A 1 211 ? -13.902 -11.886 11.792 1.00 94.94 211 ALA A O 1
ATOM 1619 N N . GLY A 1 212 ? -13.390 -11.267 9.695 1.00 93.88 212 GLY A N 1
ATOM 1620 C CA . GLY A 1 212 ? -14.685 -11.557 9.104 1.00 93.88 212 GLY A CA 1
ATOM 1621 C C . GLY A 1 212 ? -15.499 -10.289 8.849 1.00 93.88 212 GLY A C 1
ATOM 1622 O O . GLY A 1 212 ? -15.257 -9.219 9.412 1.00 93.88 212 GLY A O 1
ATOM 1623 N N . ARG A 1 213 ? -16.515 -10.425 7.993 1.00 95.69 213 ARG A N 1
ATOM 1624 C CA . ARG A 1 213 ? -17.336 -9.306 7.510 1.00 95.69 213 ARG A CA 1
ATOM 1625 C C . ARG A 1 213 ? -17.960 -8.495 8.649 1.00 95.69 213 ARG A C 1
ATOM 1627 O O . ARG A 1 213 ? -18.638 -9.048 9.512 1.00 95.69 213 ARG A O 1
ATOM 1634 N N . GLY A 1 214 ? -17.773 -7.179 8.600 1.00 95.44 214 GLY A N 1
ATOM 1635 C CA . GLY A 1 214 ? -18.331 -6.210 9.543 1.00 95.44 214 GLY A CA 1
ATOM 1636 C C . GLY A 1 214 ? -17.712 -6.244 10.941 1.00 95.44 214 GLY A C 1
ATOM 1637 O O . GLY A 1 214 ? -18.184 -5.525 11.820 1.00 95.44 214 GLY A O 1
ATOM 1638 N N . LYS A 1 215 ? -16.694 -7.080 11.184 1.00 97.62 215 LYS A N 1
ATOM 1639 C CA . LYS A 1 215 ? -16.064 -7.172 12.501 1.00 97.62 215 LYS A CA 1
ATOM 1640 C C . LYS A 1 215 ? -14.938 -6.158 12.633 1.00 97.62 215 LYS A C 1
ATOM 1642 O O . LYS A 1 215 ? -14.080 -6.051 11.761 1.00 97.62 215 LYS A O 1
ATOM 1647 N N . MET A 1 216 ? -14.950 -5.444 13.755 1.00 97.38 216 MET A N 1
ATOM 1648 C CA . MET A 1 216 ? -13.899 -4.498 14.111 1.00 97.38 216 MET A CA 1
ATOM 1649 C C . MET A 1 216 ? -12.577 -5.228 14.371 1.00 97.38 216 MET A C 1
ATOM 1651 O O . MET A 1 216 ? -12.568 -6.295 14.989 1.00 97.38 216 MET A O 1
ATOM 1655 N N . VAL A 1 217 ? -11.466 -4.614 13.962 1.00 96.38 217 VAL A N 1
ATOM 1656 C CA . VAL A 1 217 ? -10.107 -5.074 14.280 1.00 96.38 217 VAL A CA 1
ATOM 1657 C C . VAL A 1 217 ? -9.304 -3.925 14.877 1.00 96.38 217 VAL A C 1
ATOM 1659 O O . VAL A 1 217 ? -9.436 -2.783 14.445 1.00 96.38 217 VAL A O 1
ATOM 1662 N N . ARG A 1 218 ? -8.479 -4.223 15.883 1.00 96.31 218 ARG A N 1
ATOM 1663 C CA . ARG A 1 218 ? -7.536 -3.265 16.470 1.00 96.31 218 ARG A CA 1
ATOM 1664 C C . ARG A 1 218 ? -6.126 -3.597 16.020 1.00 96.31 218 ARG A C 1
ATOM 1666 O O . ARG A 1 218 ? -5.729 -4.758 16.093 1.00 96.31 218 ARG A O 1
ATOM 1673 N N . HIS A 1 219 ? -5.381 -2.585 15.601 1.00 94.62 219 HIS A N 1
ATOM 1674 C CA . HIS A 1 219 ? -3.983 -2.717 15.218 1.00 94.62 219 HIS A CA 1
ATOM 1675 C C . HIS A 1 219 ? -3.157 -1.580 15.794 1.00 94.62 219 HIS A C 1
ATOM 1677 O O . HIS A 1 219 ? -3.656 -0.480 16.010 1.00 94.62 219 HIS A O 1
ATOM 1683 N N . GLN A 1 220 ? -1.873 -1.857 15.969 1.00 93.19 220 GLN A N 1
ATOM 1684 C CA . GLN A 1 220 ? -0.865 -0.838 16.167 1.00 93.19 220 GLN A CA 1
ATOM 1685 C C . GLN A 1 220 ? -0.055 -0.742 14.873 1.00 93.19 220 GLN A C 1
ATOM 1687 O O . GLN A 1 220 ? 0.520 -1.738 14.432 1.00 93.19 220 GLN A O 1
ATOM 1692 N N . VAL A 1 221 ? -0.072 0.419 14.223 1.00 93.38 221 VAL A N 1
ATOM 1693 C CA . VAL A 1 221 ? 0.492 0.609 12.878 1.00 93.38 221 VAL A CA 1
ATOM 1694 C C . VAL A 1 221 ? 1.601 1.649 12.883 1.00 93.38 221 VAL A C 1
ATOM 1696 O O . VAL A 1 221 ? 1.572 2.606 13.655 1.00 93.38 221 VAL A O 1
ATOM 1699 N N . ARG A 1 222 ? 2.583 1.470 11.998 1.00 91.25 222 ARG A N 1
ATOM 1700 C CA . ARG A 1 222 ? 3.644 2.454 11.760 1.00 91.25 222 ARG A CA 1
ATOM 1701 C C . ARG A 1 222 ? 3.296 3.330 10.564 1.00 91.25 222 ARG A C 1
ATOM 1703 O O . ARG A 1 222 ? 2.617 2.892 9.633 1.00 91.25 222 ARG A O 1
ATOM 1710 N N . CYS A 1 223 ? 3.821 4.548 10.561 1.00 88.88 223 CYS A N 1
ATOM 1711 C CA . CYS A 1 223 ? 3.696 5.471 9.439 1.00 88.88 223 CYS A CA 1
ATOM 1712 C C . CYS A 1 223 ? 5.028 5.597 8.698 1.00 88.88 223 CYS A C 1
ATOM 1714 O O . CYS A 1 223 ? 6.081 5.773 9.309 1.00 88.88 223 CYS A O 1
ATOM 1716 N N . GLY A 1 224 ? 4.975 5.440 7.377 1.00 91.19 224 GLY A N 1
ATOM 1717 C CA . GLY A 1 224 ? 6.129 5.577 6.490 1.00 91.19 224 GLY A CA 1
ATOM 1718 C C . GLY A 1 224 ? 6.160 6.944 5.816 1.00 91.19 224 GLY A C 1
ATOM 1719 O O . GLY A 1 224 ? 5.474 7.874 6.240 1.00 91.19 224 GLY A O 1
ATOM 1720 N N . LYS A 1 225 ? 6.920 7.060 4.724 1.00 92.69 225 LYS A N 1
ATOM 1721 C CA . LYS A 1 225 ? 7.071 8.303 3.942 1.00 92.69 225 LYS A 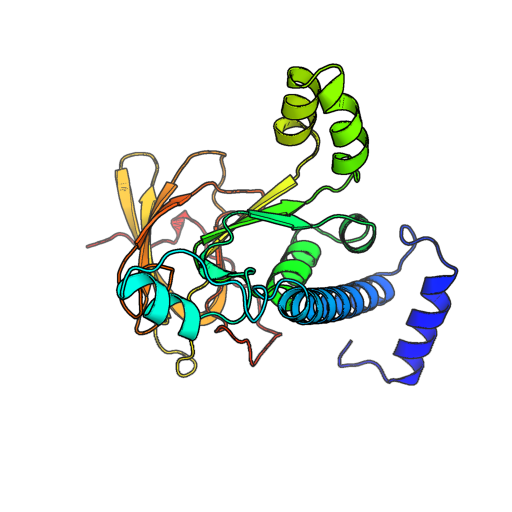CA 1
ATOM 1722 C C . LYS A 1 225 ? 5.733 8.927 3.508 1.00 92.69 225 LYS A C 1
ATOM 1724 O O . LYS A 1 225 ? 5.633 10.148 3.447 1.00 92.69 225 LYS A O 1
ATOM 1729 N N . LEU A 1 226 ? 4.720 8.104 3.232 1.00 93.69 226 LEU A N 1
ATOM 1730 C CA . LEU A 1 226 ? 3.375 8.511 2.805 1.00 93.69 226 LEU A CA 1
ATOM 1731 C C . LEU A 1 226 ? 2.323 8.440 3.929 1.00 93.69 226 LEU A C 1
ATOM 1733 O O . LEU A 1 226 ? 1.161 8.770 3.695 1.00 93.69 226 LEU A O 1
ATOM 1737 N N . GLY A 1 227 ? 2.710 8.041 5.145 1.00 93.06 227 GLY A N 1
ATOM 1738 C CA . GLY A 1 227 ? 1.806 7.919 6.290 1.00 93.06 227 GLY A CA 1
ATOM 1739 C C . GLY A 1 227 ? 0.913 6.672 6.252 1.00 93.06 227 GLY A C 1
ATOM 1740 O O . GLY A 1 227 ? 1.386 5.572 5.949 1.00 93.06 227 GLY A O 1
ATOM 1741 N N . LEU A 1 228 ? -0.366 6.838 6.606 1.00 95.12 228 LEU A N 1
ATOM 1742 C CA . LEU A 1 228 ? -1.384 5.790 6.482 1.00 95.12 228 LEU A CA 1
ATOM 1743 C C . LEU A 1 228 ? -2.037 5.860 5.104 1.00 95.12 228 LEU A C 1
ATOM 1745 O O . LEU A 1 228 ? -2.425 6.932 4.642 1.00 95.12 228 LEU A O 1
ATOM 1749 N N . ILE A 1 229 ? -2.193 4.704 4.471 1.00 97.12 229 ILE A N 1
ATOM 1750 C CA . ILE A 1 229 ? -2.779 4.562 3.141 1.00 97.12 229 ILE A CA 1
ATOM 1751 C C . ILE A 1 229 ? -4.117 3.846 3.307 1.00 97.12 229 ILE A C 1
ATOM 1753 O O . ILE A 1 229 ? -4.157 2.637 3.526 1.00 97.12 229 ILE A O 1
ATOM 1757 N N . ILE A 1 230 ? -5.218 4.584 3.218 1.00 97.69 230 ILE A N 1
ATOM 1758 C CA . ILE A 1 230 ? -6.570 4.035 3.325 1.00 97.69 230 ILE A CA 1
ATOM 1759 C C . ILE A 1 230 ? -7.092 3.757 1.920 1.00 97.69 230 ILE A C 1
ATOM 1761 O O . ILE A 1 230 ? -7.338 4.684 1.148 1.00 97.69 230 ILE A O 1
ATOM 1765 N N . ASP A 1 231 ? -7.243 2.480 1.583 1.00 97.00 231 ASP A N 1
ATOM 1766 C CA . ASP A 1 231 ? -7.625 2.039 0.244 1.00 97.00 231 ASP A CA 1
ATOM 1767 C C . ASP A 1 231 ? -8.963 1.298 0.276 1.00 97.00 231 ASP A C 1
ATOM 1769 O O . ASP A 1 231 ? -9.042 0.080 0.442 1.00 97.00 231 ASP A O 1
ATOM 1773 N N . THR A 1 232 ? -10.039 2.060 0.104 1.00 96.56 232 THR A N 1
ATOM 1774 C CA . THR A 1 232 ? -11.423 1.577 0.089 1.00 96.56 232 THR A CA 1
ATOM 1775 C C . THR A 1 232 ? -11.953 1.416 -1.335 1.00 96.56 232 THR A C 1
ATOM 1777 O O . THR A 1 232 ? -13.166 1.363 -1.540 1.00 96.56 232 THR A O 1
ATOM 1780 N N . ARG A 1 233 ? -11.072 1.293 -2.341 1.00 94.62 233 ARG A N 1
ATOM 1781 C CA . ARG A 1 233 ? -11.453 1.133 -3.761 1.00 94.62 233 ARG A CA 1
ATOM 1782 C C . ARG A 1 233 ? -12.165 -0.188 -4.082 1.00 94.62 233 ARG A C 1
ATOM 1784 O O . ARG A 1 233 ? -12.659 -0.345 -5.195 1.00 94.62 233 ARG A O 1
ATOM 1791 N N . GLY A 1 234 ? -12.233 -1.098 -3.110 1.00 91.38 234 GLY A N 1
ATOM 1792 C CA . GLY A 1 234 ? -12.913 -2.385 -3.211 1.00 91.38 234 GLY A CA 1
ATOM 1793 C C . GLY A 1 234 ? -12.031 -3.461 -3.812 1.00 91.38 234 GLY A C 1
ATOM 1794 O O . GLY A 1 234 ? -11.316 -3.216 -4.781 1.00 91.38 234 GLY A O 1
ATOM 1795 N N . ARG A 1 235 ? -12.036 -4.643 -3.191 1.00 93.31 235 ARG A N 1
ATOM 1796 C CA . ARG A 1 235 ? -11.184 -5.790 -3.540 1.00 93.31 235 ARG A CA 1
ATOM 1797 C C . ARG A 1 235 ? -12.114 -6.986 -3.822 1.00 93.31 235 ARG A C 1
ATOM 1799 O O . ARG A 1 235 ? -12.837 -7.385 -2.905 1.00 93.31 235 ARG A O 1
ATOM 1806 N N . PRO A 1 236 ? -12.121 -7.553 -5.048 1.00 90.94 236 PRO A N 1
ATOM 1807 C CA . PRO A 1 236 ? -11.306 -7.156 -6.204 1.00 90.94 236 PRO A CA 1
ATOM 1808 C C . PRO A 1 236 ? -11.688 -5.771 -6.755 1.00 90.94 236 PRO A C 1
ATOM 1810 O O . PRO A 1 236 ? -12.850 -5.378 -6.715 1.00 90.94 236 PRO A O 1
ATOM 1813 N N . MET A 1 237 ? -10.698 -5.038 -7.271 1.00 88.50 237 MET A N 1
ATOM 1814 C CA . MET A 1 237 ? -10.905 -3.723 -7.879 1.00 88.50 237 MET A CA 1
ATOM 1815 C C . MET A 1 237 ? -11.584 -3.840 -9.232 1.00 88.50 237 MET A C 1
ATOM 1817 O O . MET A 1 237 ? -11.078 -4.499 -10.137 1.00 88.50 237 MET A O 1
ATOM 1821 N N . GLU A 1 238 ? -12.661 -3.082 -9.402 1.00 83.94 238 GLU A N 1
ATOM 1822 C CA . GLU A 1 238 ? -13.293 -2.867 -10.707 1.00 83.94 238 GLU A CA 1
ATOM 1823 C C . GLU A 1 238 ? -12.811 -1.565 -11.370 1.00 83.94 238 GLU A C 1
ATOM 1825 O O . GLU A 1 238 ? -12.832 -1.428 -12.593 1.00 83.94 238 GLU A O 1
ATOM 1830 N N . LYS A 1 239 ? -12.338 -0.598 -10.570 1.00 76.50 239 LYS A N 1
ATOM 1831 C CA . LYS A 1 239 ? -11.893 0.727 -11.027 1.00 76.50 239 LYS A CA 1
ATOM 1832 C C . LYS A 1 239 ? -10.479 1.019 -10.531 1.00 76.50 239 LYS A C 1
ATOM 1834 O O . LYS A 1 239 ? -10.267 1.298 -9.357 1.00 76.50 239 LYS A O 1
ATOM 1839 N N . TYR A 1 240 ? -9.514 1.015 -11.447 1.00 72.44 240 TYR A N 1
ATOM 1840 C CA . TYR A 1 240 ? -8.095 1.226 -11.127 1.00 72.44 240 TYR A CA 1
ATOM 1841 C C . TYR A 1 240 ? -7.713 2.697 -10.921 1.00 72.44 240 TYR A C 1
ATOM 1843 O O . TYR A 1 240 ? -6.771 2.999 -10.195 1.00 72.44 240 TYR A O 1
ATOM 1851 N N . ARG A 1 241 ? -8.437 3.636 -11.541 1.00 69.19 241 ARG A N 1
ATOM 1852 C CA . ARG A 1 241 ? -8.078 5.060 -11.529 1.00 69.19 241 ARG A CA 1
ATOM 1853 C C . ARG A 1 241 ? -9.028 5.857 -10.660 1.00 69.19 241 ARG A C 1
ATOM 1855 O O . ARG A 1 241 ? -10.163 6.098 -11.057 1.00 69.19 241 ARG A O 1
ATOM 1862 N N . GLN A 1 242 ? -8.526 6.285 -9.510 1.00 74.44 242 GLN A N 1
ATOM 1863 C CA . GLN A 1 242 ? -9.195 7.228 -8.626 1.00 74.44 242 GLN A CA 1
ATOM 1864 C C . GLN A 1 242 ? -8.198 8.316 -8.224 1.00 74.44 242 GLN A C 1
ATOM 1866 O O . GLN A 1 242 ? -7.011 8.010 -8.071 1.00 74.44 242 GLN A O 1
ATOM 1871 N N . PRO A 1 243 ? -8.635 9.578 -8.086 1.00 83.44 243 PRO A N 1
ATOM 1872 C CA . PRO A 1 243 ? -7.776 10.618 -7.546 1.00 83.44 243 PRO A CA 1
ATOM 1873 C C . PRO A 1 243 ? -7.373 10.249 -6.116 1.00 83.44 243 PRO A C 1
ATOM 1875 O O . PRO A 1 243 ? -8.215 9.862 -5.304 1.00 83.44 243 PRO A O 1
ATOM 1878 N N . VAL A 1 244 ? -6.082 10.383 -5.817 1.00 91.62 244 VAL A N 1
ATOM 1879 C CA . VAL A 1 244 ? -5.568 10.215 -4.457 1.00 91.62 244 VAL A CA 1
ATOM 1880 C C . VAL A 1 244 ? -5.991 11.429 -3.638 1.00 91.62 244 VAL A C 1
ATOM 1882 O O . VAL A 1 244 ? -5.674 12.565 -3.994 1.00 91.62 244 VAL A O 1
ATOM 1885 N N . LYS A 1 245 ? -6.717 11.198 -2.546 1.00 93.94 245 LYS A N 1
ATOM 1886 C CA . LYS A 1 245 ? -7.103 12.244 -1.598 1.00 93.94 245 LYS A CA 1
ATOM 1887 C C . LYS A 1 245 ? -6.018 12.396 -0.539 1.00 93.94 245 LYS A C 1
ATOM 1889 O O . LYS A 1 245 ? -5.499 11.404 -0.037 1.00 93.94 245 LYS A O 1
ATOM 1894 N N . LEU A 1 246 ? -5.696 13.633 -0.178 1.00 93.94 246 LEU A N 1
ATOM 1895 C CA . LEU A 1 246 ? -4.848 13.930 0.973 1.00 93.94 246 LEU A CA 1
ATOM 1896 C C . LEU A 1 246 ? -5.739 14.396 2.120 1.00 93.94 246 LEU A C 1
ATOM 1898 O O . LEU A 1 246 ? -6.462 15.381 1.972 1.00 93.94 246 LEU A O 1
ATOM 1902 N N . LEU A 1 247 ? -5.678 13.696 3.248 1.00 92.75 247 LEU A N 1
ATOM 1903 C CA . LEU A 1 247 ? -6.355 14.076 4.481 1.00 92.75 247 LEU A CA 1
ATOM 1904 C C . LEU A 1 247 ? -5.289 14.446 5.519 1.00 92.75 247 LEU A C 1
ATOM 1906 O O . LEU A 1 247 ? -4.594 13.554 6.004 1.00 92.75 247 LEU A O 1
ATOM 1910 N N . PRO A 1 248 ? -5.115 15.738 5.854 1.00 88.69 248 PRO A N 1
ATOM 1911 C CA . PRO A 1 248 ? -4.195 16.142 6.912 1.00 88.69 248 PRO A CA 1
ATOM 1912 C C . PRO A 1 248 ? -4.525 15.423 8.222 1.00 88.69 248 PRO A C 1
ATOM 1914 O O . PRO A 1 248 ? -5.698 15.271 8.566 1.00 88.69 248 PRO A O 1
ATOM 1917 N N . PHE A 1 249 ? -3.505 14.998 8.966 1.00 83.25 249 PHE A N 1
ATOM 1918 C CA . PHE A 1 249 ? -3.705 14.272 10.222 1.00 83.25 249 PHE A CA 1
ATOM 1919 C C . PHE A 1 249 ? -4.478 15.107 11.257 1.00 83.25 249 PHE A C 1
ATOM 1921 O O . PHE A 1 249 ? -5.280 14.587 12.031 1.00 83.25 249 PHE A O 1
ATOM 1928 N N . GLU A 1 250 ? -4.299 16.425 11.223 1.00 81.62 250 GLU A N 1
ATOM 1929 C CA . GLU A 1 250 ? -4.988 17.399 12.068 1.00 81.62 250 GLU A CA 1
ATOM 1930 C C . GLU A 1 250 ? -6.470 17.557 11.702 1.00 81.62 250 GLU A C 1
ATOM 1932 O O . GLU A 1 250 ? -7.263 17.983 12.536 1.00 81.62 250 GLU A O 1
ATOM 1937 N N . ALA A 1 251 ? -6.851 17.203 10.471 1.00 82.50 251 ALA A N 1
ATOM 1938 C CA . ALA A 1 251 ? -8.228 17.262 9.988 1.00 82.50 251 ALA A CA 1
ATOM 1939 C C . ALA A 1 251 ? -9.049 16.013 10.356 1.00 82.50 251 ALA A C 1
ATOM 1941 O O . ALA A 1 251 ? -10.239 15.946 10.042 1.00 82.50 251 ALA A O 1
ATOM 1942 N N . LEU A 1 252 ? -8.439 15.021 11.018 1.00 80.88 252 LEU A N 1
ATOM 1943 C CA . LEU A 1 252 ? -9.184 13.925 11.627 1.00 80.88 252 LEU A CA 1
ATOM 1944 C C . LEU A 1 252 ? -10.063 14.499 12.746 1.00 80.88 252 LEU A C 1
ATOM 1946 O O . LEU A 1 252 ? -9.550 15.096 13.696 1.00 80.88 252 LEU A O 1
ATOM 1950 N N . GLY A 1 253 ? -11.381 14.340 12.608 1.00 73.06 253 GLY A N 1
ATOM 1951 C CA . GLY A 1 253 ? -12.355 14.890 13.549 1.00 73.06 253 GLY A CA 1
ATOM 1952 C C . GLY A 1 253 ? -12.207 14.283 14.942 1.00 73.06 253 GLY A C 1
ATOM 1953 O O . GLY A 1 253 ? -11.785 13.136 15.068 1.00 73.06 253 GLY A O 1
ATOM 1954 N N . GLY A 1 254 ? -12.560 15.038 15.983 1.00 59.81 254 GLY A N 1
ATOM 1955 C CA . GLY A 1 254 ? -12.635 14.507 17.345 1.00 59.81 254 GLY A CA 1
ATOM 1956 C C . GLY A 1 254 ? -13.716 13.430 17.455 1.00 59.81 254 GLY A C 1
ATO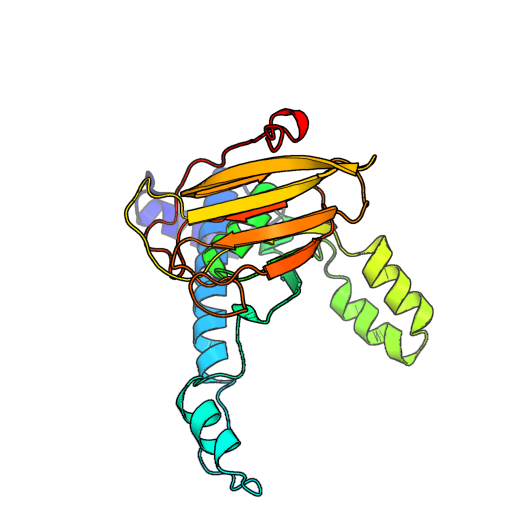M 1957 O O . GLY A 1 254 ? -14.740 13.503 16.776 1.00 59.81 254 GLY A O 1
ATOM 1958 N N . SER A 1 255 ? -13.483 12.409 18.276 1.00 53.25 255 SER A N 1
ATOM 1959 C CA . SER A 1 255 ? -14.559 11.499 18.678 1.00 53.25 255 SER A CA 1
ATOM 1960 C C . SER A 1 255 ? -15.411 12.175 19.755 1.00 53.25 255 SER A C 1
ATOM 1962 O O . SER A 1 255 ? -14.861 12.494 20.811 1.00 53.25 255 SER A O 1
ATOM 1964 N N . ASP A 1 256 ? -16.705 12.376 19.491 1.00 42.50 256 ASP A N 1
ATOM 1965 C CA . ASP A 1 256 ? -17.702 12.694 20.529 1.00 42.50 256 ASP A CA 1
ATOM 1966 C C . ASP A 1 256 ? -17.823 11.556 21.562 1.00 42.50 256 ASP A C 1
ATOM 1968 O O . ASP A 1 256 ? -17.761 10.367 21.155 1.00 42.50 256 ASP A O 1
#

Foldseek 3Di:
DVPDDPVRLVVLVVVVVVDPLQPDDPVSLVSLLVCLLVVLLVVVVVQQVVQFDDPPDDDPDDPVVVVVNVPRRGPDDLLPAAEDEAEDSNPLNDDLVSSVLSCCNRVVHFAKHWYKYQNVRCVVVLVVCCVPDVPVSVCCVPPPRIATSFIEHEWAADDDFFAFFKKKWKQDVVRFIFIDTDTAQAKEFEDDDDQDWIKIKIQGAQTHNNPDGRDIDIDTTTQGPRGYIYHRCHPVHPDSDDDYHYDYNVNRHGDD

Sequence (256 aa):
PSMMDERTVRNIIGNMMVKPHQDLSSEEKQIQSAIAREAIRMGVDNHKVIASRLKGVVLDRTLSDMFDQALEPTLINMMRTQLVIGKGDAFQSQTVEESLMILLDSLQPTGVTELYLDPENMSAPLGNLINHDKKTALDLFTNRSLDFLGTCIAPSGVLNDGQEALRVEITKPGGEKASHSFNYGELTLIPVRGSELIDVNLVPNKLDIGAGRGKMVRHQVRCGKLGLIIDTRGRPMEKYRQPVKLLPFEALGGSD

pLDDT: mean 87.05, std 12.63, range [42.5, 98.19]

Secondary structure (DSSP, 8-state):
-TTS-HHHHHHHHHHHTTS-GGG--HHHHHHHHHHHHHHHHHHHHHHHHHTB--TT------HHHHHHTTT-SBS--GGG--EEEEESHHHHTS-HHHHHHHHHHHH---EEEEEEEETT-THHHHHHHTTT-HHHHHHHIIIII-EEEEEEEE-BB---TTSEEEEEEEE-TTS-EEEEEEETT-EEEE---SS-EEEEEEEESSSBSSSSTT--EEEEEE-BTTBEEEE-S-BS-S----PEEE--GGGSEEP-

Radius of gyration: 20.29 Å; chains: 1; bounding box: 51×55×56 Å

=== Feature glossary ===
Reading guide. The protein is described through the following features:

Foldseek 3Di. A 3Di character summarizes, for each residue, the relative orientation of the Cα frame of its nearest spatial neighbor. Because it encodes fold topology rather than chemistry, 3Di alignments detect remote structural similarity that sequence alignment misses.

Contact-map, Ramachandran, and PAE plots. Plot images: a contact map (which residues are close in 3D, as an N×N binary image), a Ramachandran scatter (backbone torsion angles, revealing secondary-structure composition at a glance), and — for AlphaFold structures — a PAE heatmap (pairwise prediction confidence).

Radius of gyration, Cα contacts, bounding box. Radius of gyration (Rg) is the root-mean-square distance of Cα atoms from their centroid — a single number for overall size and compactness. A globular domain of N residues has Rg ≈ 2.2·N^0.38 Å; an extended or disordered chain has a much larger Rg. The Cα contact count is the number of residue pairs whose Cα atoms are within 8 Å and are more than four positions apart in sequence — a standard proxy for tertiary packing density. The bounding box is the smallest axis-aligned box enclosing all Cα atoms.

Secondary structure (8-state, DSSP). Eight-state secondary structure (DSSP): H is the canonical α-helix, G the tighter 3₁₀-helix, I the wider π-helix; E/B are β-structure, T and S are turns and bends, and '-' is everything else. DSSP derives these from the pattern of main-chain N–H···O=C hydrogen bonds, not from the sequence.

B-factor. B-factor (Debye–Waller factor) reflects atomic displacement in the crystal lattice. It is an experimental observable (units Å²), not a prediction; low values mean the atom is pinned down, high values mean it moves or is heterogeneous across the crystal.

pLDDT. pLDDT is the predicted lDDT-Cα score: AlphaFold's confidence that the local environment of each residue (all inter-atomic distances within 15 Å) is correctly placed. It is a per-residue number between 0 and 100, with higher meaning more reliable.

Nearest PDB structures. Nearest PDB neighbors are the top structural matches found by Foldseek when searching this structure against the entire Protein Data Bank. Each hit reports a TM-score (0 to 1; >0.5 almost always implies the same fold) and an E-value. These are *structural* homologs — they may share no detectable sequence similarity.

Solvent-accessible surface area. Accessible surface area quantifies burial. A residue with SASA near zero is packed into the hydrophobic core; one with SASA >100 Å² sits on the surface. Computed here via the Shrake–Rupley numerical algorithm with a 1.4 Å probe.

Rendered structure images. Structure images are PyMOL renders from six orthogonal camera directions. Cartoon representation draws helices as coils and strands as arrows; sticks shows the backbone as bonds; surface shows the solvent-excluded envelope. Rainbow coloring maps sequence position to hue (blue→red, N→C); chain coloring assigns a distinct color per polypeptide.

Backbone torsions (φ/ψ). φ (phi) and ψ (psi) are the two rotatable backbone dihedrals per residue: φ is the C(i-1)–N–Cα–C torsion, ψ is the N–Cα–C–N(i+1) torsion, both in degrees on (−180°, 180°]. α-helical residues cluster near (−60°, −45°); β-strand residues near (−120°, +130°). A Ramachandran plot is simply a scatter of (φ, ψ) for every residue.

Predicted aligned error. Predicted Aligned Error (PAE) is an AlphaFold confidence matrix: entry (i, j) is the expected error in the position of residue j, in ångströms, when the prediction is superimposed on the true structure at residue i. Low PAE within a block of residues means that block is internally rigid and well-predicted; high PAE between two blocks means their relative placement is uncertain even if each block individually is confident.

mmCIF coordinates. Structure coordinates are given as an mmCIF _atom_site loop: one row per atom with element, residue name, chain id, sequence number, and x/y/z position in Å. Only the four main-chain atoms per residue are included here; side chains are omitted to keep the record compact.

InterPro / GO / CATH / organism. Database cross-references. InterPro integrates a dozen domain/family signature databases into unified entries with residue-range hits. GO terms attach function/process/location labels with evidence codes. CATH codes position the fold in a four-level structural taxonomy. Organism is the NCBI-taxonomy species name.

Secondary structure (3-state, P-SEA). SS3 is a coarse helix/strand/coil call (letters a/b/c) made by the P-SEA algorithm from inter-Cα distances and dihedrals. It is less detailed than DSSP but needs only Cα positions.

Sequence. Sequence gives the chain of amino acids in standard one-letter code (A=alanine, C=cysteine, …, Y=tyrosine), read N→C. It is the only feature that is directly encoded by the gene; all structural features are derived from the folded form of this sequence.